Protein AF-A0A0N8Q4A1-F1 (afdb_monomer_lite)

pLDDT: mean 78.33, std 18.78, range [30.94, 97.25]

Structure (mmCIF, N/CA/C/O backbone):
data_AF-A0A0N8Q4A1-F1
#
_entry.id   AF-A0A0N8Q4A1-F1
#
loop_
_atom_site.group_PDB
_atom_site.id
_atom_site.type_symbol
_atom_site.label_atom_id
_atom_site.label_alt_id
_atom_site.label_comp_id
_atom_site.label_asym_id
_atom_site.label_entity_id
_atom_site.label_seq_id
_atom_site.pdbx_PDB_ins_code
_atom_site.Cartn_x
_atom_site.Cartn_y
_atom_site.Cartn_z
_atom_site.occupancy
_atom_site.B_iso_or_equiv
_atom_site.auth_seq_id
_atom_site.auth_comp_id
_atom_site.auth_asym_id
_atom_site.auth_atom_id
_atom_site.pdbx_PDB_model_num
ATOM 1 N N . MET A 1 1 ? -8.880 -10.801 13.178 1.00 79.38 1 MET A N 1
ATOM 2 C CA . MET A 1 1 ? -8.299 -9.441 13.149 1.00 79.38 1 MET A CA 1
ATOM 3 C C . MET A 1 1 ? -6.790 -9.403 13.365 1.00 79.38 1 MET A C 1
ATOM 5 O O . MET A 1 1 ? -6.169 -8.577 12.720 1.00 79.38 1 MET A O 1
ATOM 9 N N . LEU A 1 2 ? -6.177 -10.288 14.164 1.00 92.19 2 LEU A N 1
ATOM 10 C CA . LEU A 1 2 ? -4.717 -10.292 14.380 1.00 92.19 2 LEU A CA 1
ATOM 11 C C . LEU A 1 2 ? -3.879 -10.280 13.091 1.00 92.19 2 LEU A C 1
ATOM 13 O O . LEU A 1 2 ? -4.255 -10.894 12.085 1.00 92.19 2 LEU A O 1
ATOM 17 N N . GLY A 1 3 ? -2.722 -9.623 13.155 1.00 93.25 3 GLY A N 1
ATOM 18 C CA . GLY A 1 3 ? -1.730 -9.549 12.085 1.00 93.25 3 GLY A CA 1
ATOM 19 C C . GLY A 1 3 ? -1.799 -8.261 11.264 1.00 93.25 3 GLY A C 1
ATOM 20 O O . GLY A 1 3 ? -2.475 -7.304 11.631 1.00 93.25 3 GLY A O 1
ATOM 21 N N . LEU A 1 4 ? -1.098 -8.268 10.130 1.00 93.69 4 LEU A N 1
ATOM 22 C CA . LEU A 1 4 ? -0.953 -7.117 9.240 1.00 93.69 4 LEU A CA 1
ATOM 23 C C . LEU A 1 4 ? -2.227 -6.877 8.413 1.00 93.69 4 LEU A C 1
ATOM 25 O O . LEU A 1 4 ? -2.862 -7.845 7.971 1.00 93.69 4 LEU A O 1
ATOM 29 N N . TRP A 1 5 ? -2.572 -5.612 8.186 1.00 94.94 5 TRP A N 1
ATOM 30 C CA . TRP A 1 5 ? -3.637 -5.165 7.288 1.00 94.94 5 TRP A CA 1
ATOM 31 C C . TRP A 1 5 ? -3.246 -3.857 6.609 1.00 94.94 5 TRP A C 1
ATOM 33 O O . TRP A 1 5 ? -2.753 -2.953 7.274 1.00 94.94 5 TRP A O 1
ATOM 43 N N . GLY A 1 6 ? -3.484 -3.757 5.305 1.00 93.62 6 GLY A N 1
ATOM 44 C CA . GLY A 1 6 ? -3.544 -2.474 4.612 1.00 93.62 6 GLY A CA 1
ATOM 45 C C . GLY A 1 6 ? -4.992 -2.012 4.565 1.00 93.62 6 GLY A C 1
ATOM 46 O O . GLY A 1 6 ? -5.860 -2.794 4.189 1.00 93.62 6 GLY A O 1
ATOM 47 N N . GLY A 1 7 ? -5.278 -0.782 4.960 1.00 91.19 7 GLY A N 1
ATOM 48 C CA . GLY A 1 7 ? -6.653 -0.296 5.059 1.00 91.19 7 GLY A CA 1
ATOM 49 C C . GLY A 1 7 ? -6.702 1.202 5.277 1.00 91.19 7 GLY A C 1
ATOM 50 O O . GLY A 1 7 ? -5.661 1.830 5.457 1.00 91.19 7 GLY A O 1
ATOM 51 N N . GLN A 1 8 ? -7.905 1.769 5.267 1.00 88.50 8 GLN A N 1
ATOM 52 C CA . GLN A 1 8 ? -8.105 3.172 5.603 1.00 88.50 8 GLN A CA 1
ATOM 53 C C . GLN A 1 8 ? -8.303 3.359 7.115 1.00 88.50 8 GLN A C 1
ATOM 55 O O . GLN A 1 8 ? -9.122 2.687 7.745 1.00 88.50 8 GLN A O 1
ATOM 60 N N . TYR A 1 9 ? -7.559 4.300 7.690 1.00 88.81 9 TYR A N 1
ATOM 61 C CA . TYR A 1 9 ? -7.460 4.540 9.124 1.00 88.81 9 TYR A CA 1
ATOM 62 C C . TYR A 1 9 ? -7.532 6.029 9.465 1.00 88.81 9 TYR A C 1
ATOM 64 O O . TYR A 1 9 ? -7.193 6.890 8.648 1.00 88.81 9 TYR A O 1
ATOM 72 N N . ASN A 1 10 ? -7.956 6.342 10.691 1.00 80.06 10 ASN A N 1
ATOM 73 C CA . ASN A 1 10 ? -8.005 7.720 11.182 1.00 80.06 10 ASN A CA 1
ATOM 74 C C . ASN A 1 10 ? -6.665 8.137 11.780 1.00 80.06 10 ASN A C 1
ATOM 76 O O . ASN A 1 10 ? -6.420 8.008 12.977 1.00 80.06 10 ASN A O 1
ATOM 80 N N . TYR A 1 11 ? -5.779 8.632 10.935 1.00 76.69 11 TYR A N 1
ATOM 81 C CA . TYR A 1 11 ? -4.535 9.242 11.372 1.00 76.69 11 TYR A CA 1
ATOM 82 C C . TYR A 1 11 ? -4.221 10.438 10.483 1.00 76.69 11 TYR A C 1
ATOM 84 O O . TYR A 1 11 ? -4.813 10.593 9.426 1.00 76.69 11 TYR A O 1
ATOM 92 N N . SER A 1 12 ? -3.309 11.308 10.906 1.00 65.62 12 SER A N 1
ATOM 93 C CA . SER A 1 12 ? -2.868 12.435 10.086 1.00 65.62 12 SER A CA 1
ATOM 94 C C . SER A 1 12 ? -1.391 12.285 9.767 1.00 65.62 12 SER A C 1
ATOM 96 O O . SER A 1 12 ? -0.576 12.163 10.677 1.00 65.62 12 SER A O 1
ATOM 98 N N . GLU A 1 13 ? -1.040 12.339 8.484 1.00 57.91 13 GLU A N 1
ATOM 99 C CA . GLU A 1 13 ? 0.344 12.263 7.985 1.00 57.91 13 GLU A CA 1
ATOM 100 C C . GLU A 1 13 ? 1.162 13.543 8.237 1.00 57.91 13 GLU A C 1
ATOM 102 O O . GLU A 1 13 ? 2.168 13.787 7.579 1.00 57.91 13 GLU A O 1
ATOM 107 N N . GLY A 1 14 ? 0.740 14.383 9.187 1.00 55.44 14 GLY A N 1
ATOM 108 C CA . GLY A 1 14 ? 1.334 15.689 9.454 1.00 55.44 14 GLY A CA 1
ATOM 109 C C . GL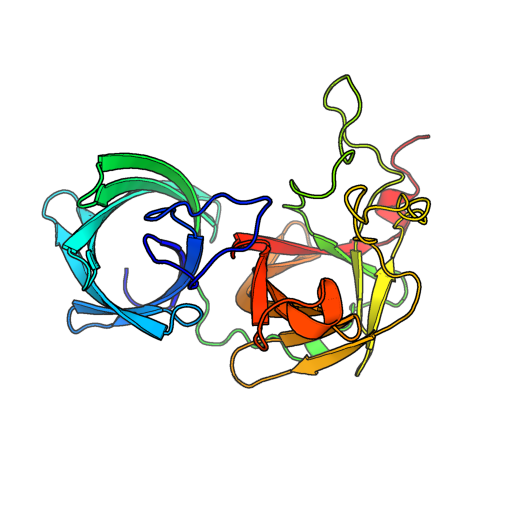Y A 1 14 ? 0.665 16.825 8.673 1.00 55.44 14 GLY A C 1
ATOM 110 O O . GLY A 1 14 ? -0.494 16.739 8.264 1.00 55.44 14 GLY A O 1
ATOM 111 N N . LYS A 1 15 ? 1.374 17.951 8.519 1.00 50.94 15 LYS A N 1
ATOM 112 C CA . LYS A 1 15 ? 0.845 19.140 7.829 1.00 50.94 15 LYS A CA 1
ATOM 113 C C . LYS A 1 15 ? 0.760 18.872 6.322 1.00 50.94 15 LYS A C 1
ATOM 115 O O . LYS A 1 15 ? 1.773 18.606 5.685 1.00 50.94 15 LYS A O 1
ATOM 120 N N . ARG A 1 16 ? -0.442 18.982 5.751 1.00 56.44 16 ARG A N 1
ATOM 121 C CA . ARG A 1 16 ? -0.667 18.905 4.300 1.00 56.44 16 ARG A CA 1
ATOM 122 C C . ARG A 1 16 ? -0.369 20.242 3.625 1.00 56.44 16 ARG A C 1
ATOM 124 O O . ARG A 1 16 ? -0.705 21.295 4.165 1.00 56.44 16 ARG A O 1
ATOM 131 N N . ALA A 1 17 ? 0.179 20.176 2.416 1.00 49.75 17 ALA A N 1
ATOM 132 C CA . ALA A 1 17 ? 0.232 21.296 1.485 1.00 49.75 17 ALA A CA 1
ATOM 133 C C . ALA A 1 17 ? -0.567 20.919 0.229 1.00 49.75 17 ALA A C 1
ATOM 135 O O . ALA A 1 17 ? -0.047 20.264 -0.671 1.00 49.75 17 ALA A O 1
ATOM 136 N N . TYR A 1 18 ? -1.843 21.302 0.200 1.00 43.97 18 TYR A N 1
ATOM 137 C CA . TYR A 1 18 ? -2.662 21.310 -1.011 1.00 43.97 18 TYR A CA 1
ATOM 138 C C . TYR A 1 18 ? -3.419 22.638 -1.030 1.00 43.97 18 TYR A C 1
ATOM 140 O O . TYR A 1 18 ? -4.348 22.810 -0.241 1.00 43.97 18 TYR A O 1
ATOM 148 N N . ASP A 1 19 ? -2.940 23.584 -1.841 1.00 40.41 19 ASP A N 1
ATOM 149 C CA . ASP A 1 19 ? -3.587 24.864 -2.169 1.00 40.41 19 ASP A CA 1
ATOM 150 C C . ASP A 1 19 ? -4.301 25.577 -0.995 1.00 40.41 19 ASP A C 1
ATOM 152 O O . ASP A 1 19 ? -5.401 26.091 -1.154 1.00 40.41 19 ASP A O 1
ATOM 156 N N . ASP A 1 20 ? -3.675 25.613 0.190 1.00 33.00 20 ASP A N 1
ATOM 157 C CA . ASP A 1 20 ? -4.137 26.298 1.417 1.00 33.00 20 ASP A CA 1
ATOM 158 C C . ASP A 1 20 ? -5.172 25.583 2.325 1.00 33.00 20 ASP A C 1
ATOM 160 O O . ASP A 1 20 ? -5.613 26.176 3.314 1.00 33.00 20 ASP A O 1
ATOM 164 N N . TYR A 1 21 ? -5.513 24.303 2.108 1.00 35.59 21 TYR A N 1
ATOM 165 C CA . TYR A 1 21 ? -6.470 23.578 2.974 1.00 35.59 21 TYR A CA 1
ATOM 166 C C . TYR A 1 21 ? -5.824 22.511 3.878 1.00 35.59 21 TYR A C 1
ATOM 168 O O . TYR A 1 21 ? -5.360 21.460 3.430 1.00 35.59 21 TYR A O 1
ATOM 176 N N . ILE A 1 22 ? -5.878 22.742 5.196 1.00 40.59 22 ILE A N 1
ATOM 177 C CA . ILE A 1 22 ? -5.652 21.712 6.220 1.00 40.59 22 ILE A CA 1
ATOM 178 C C . ILE A 1 22 ? -6.992 21.015 6.463 1.00 40.59 22 ILE A C 1
ATOM 180 O O . ILE A 1 22 ? -7.914 21.638 6.979 1.00 40.59 22 ILE A O 1
ATOM 184 N N . TYR A 1 23 ? -7.097 19.728 6.124 1.00 45.34 23 TYR A N 1
ATOM 185 C CA . TYR A 1 23 ? -8.177 18.869 6.618 1.00 45.34 23 TYR A CA 1
ATOM 186 C C . TYR A 1 23 ? -7.717 18.258 7.947 1.00 45.34 23 TYR A C 1
ATOM 188 O O . TYR A 1 23 ? -6.857 17.375 7.927 1.00 45.34 23 TYR A O 1
ATOM 196 N N . PRO A 1 24 ? -8.210 18.745 9.100 1.00 42.16 24 PRO A N 1
ATOM 197 C CA . PRO A 1 24 ? -7.639 18.398 10.399 1.00 42.16 24 PRO A CA 1
ATOM 198 C C . PRO A 1 24 ? -7.869 16.933 10.809 1.00 42.16 24 PRO A C 1
ATOM 200 O O . PRO A 1 24 ? -7.117 16.429 11.638 1.00 42.16 24 PRO A O 1
ATOM 203 N N . THR A 1 25 ? -8.822 16.225 10.194 1.00 53.09 25 THR A N 1
ATOM 204 C CA . THR A 1 25 ? -9.197 14.844 10.552 1.00 53.09 25 THR A CA 1
ATOM 205 C C . THR A 1 25 ? -9.738 14.056 9.359 1.00 53.09 25 THR A C 1
ATOM 207 O O . THR A 1 25 ? -10.914 13.730 9.254 1.00 53.09 25 THR A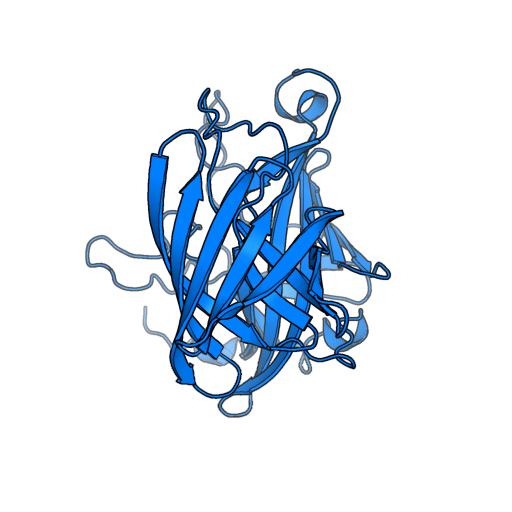 O 1
ATOM 210 N N . THR A 1 26 ? -8.862 13.759 8.410 1.00 59.72 26 THR A N 1
ATOM 211 C CA . THR A 1 26 ? -9.182 12.916 7.249 1.00 59.72 26 THR A CA 1
ATOM 212 C C . THR A 1 26 ? -8.620 11.517 7.449 1.00 59.72 26 THR A C 1
ATOM 214 O O . THR A 1 26 ? -7.604 11.341 8.112 1.00 59.72 26 THR A O 1
ATOM 217 N N . SER A 1 27 ? -9.279 10.525 6.867 1.00 70.62 27 SER A N 1
ATOM 218 C CA . SER A 1 27 ? -8.832 9.139 6.870 1.00 70.62 27 SER A CA 1
ATOM 219 C C . SER A 1 27 ? -7.842 8.884 5.724 1.00 70.62 27 SER A C 1
ATOM 221 O O . SER A 1 27 ? -8.001 9.412 4.620 1.00 70.62 27 SER A O 1
ATOM 223 N N . TYR A 1 28 ? -6.803 8.095 5.986 1.00 79.94 28 TYR A N 1
ATOM 224 C CA . TYR A 1 28 ? -5.711 7.786 5.052 1.00 79.94 28 TYR A CA 1
ATOM 225 C C . TYR A 1 28 ? -5.407 6.293 5.073 1.00 79.94 28 TYR A C 1
ATOM 227 O O . TYR A 1 28 ? -5.756 5.617 6.041 1.00 79.94 28 TYR A O 1
ATOM 235 N N . ALA A 1 29 ? -4.758 5.764 4.039 1.00 87.38 29 ALA A N 1
ATOM 236 C CA . ALA A 1 29 ? -4.373 4.362 4.066 1.00 87.38 29 ALA A CA 1
ATOM 237 C C . ALA A 1 29 ? -3.093 4.135 4.876 1.00 87.38 29 ALA A C 1
ATOM 239 O O . ALA A 1 29 ? -2.074 4.734 4.584 1.00 87.38 29 ALA A O 1
ATOM 240 N N . ASP A 1 30 ? -3.097 3.199 5.818 1.00 91.19 30 ASP A N 1
ATOM 241 C CA . ASP A 1 30 ? -1.878 2.731 6.496 1.00 91.19 30 ASP A CA 1
ATOM 242 C C . ASP A 1 30 ? -1.738 1.219 6.315 1.00 91.19 30 ASP A C 1
ATOM 244 O O . ASP A 1 30 ? -2.674 0.520 5.912 1.00 91.19 30 ASP A O 1
ATOM 248 N N . VAL A 1 31 ? -0.565 0.704 6.661 1.00 92.44 31 VAL A N 1
ATOM 249 C CA . VAL A 1 31 ? -0.368 -0.700 6.982 1.00 92.44 31 VAL A CA 1
ATOM 250 C C . VAL A 1 31 ? -0.298 -0.834 8.503 1.00 92.44 31 VAL A C 1
ATOM 252 O O . VAL A 1 31 ? 0.695 -0.453 9.118 1.00 92.44 31 VAL A O 1
ATOM 255 N N . ILE A 1 32 ? -1.337 -1.400 9.116 1.00 93.25 32 ILE A N 1
ATOM 256 C CA . ILE A 1 32 ? -1.426 -1.587 10.567 1.00 93.25 32 ILE A CA 1
ATOM 257 C C . ILE A 1 32 ? -1.132 -3.036 10.953 1.00 93.25 32 ILE A C 1
ATOM 259 O O . ILE A 1 32 ? -1.666 -3.986 10.375 1.00 93.25 32 ILE A O 1
ATOM 263 N N . MET A 1 33 ? -0.305 -3.205 11.983 1.00 94.12 33 MET A N 1
ATOM 264 C CA . MET A 1 33 ? -0.142 -4.467 12.698 1.00 94.12 33 MET A CA 1
ATOM 265 C C . MET A 1 33 ? -1.058 -4.493 13.922 1.00 94.12 33 MET A C 1
ATOM 267 O O . MET A 1 33 ? -0.882 -3.679 14.822 1.00 94.12 33 MET A O 1
ATOM 271 N N . PHE A 1 34 ? -1.987 -5.449 13.980 1.00 95.12 34 PHE A N 1
ATOM 272 C CA . PHE A 1 34 ? -2.833 -5.697 15.153 1.00 95.12 34 PHE A CA 1
ATOM 273 C C . PHE A 1 34 ? -2.247 -6.828 16.005 1.00 95.12 34 PHE A C 1
ATOM 275 O O . PHE A 1 34 ? -2.157 -7.972 15.539 1.00 95.12 34 PHE A O 1
ATOM 282 N N . ASP A 1 35 ? -1.872 -6.523 17.247 1.00 94.31 35 ASP A N 1
ATOM 283 C CA . ASP A 1 35 ? -1.254 -7.469 18.180 1.00 94.31 35 ASP A CA 1
ATOM 284 C C . ASP A 1 35 ? -2.259 -8.147 19.125 1.00 94.31 35 ASP A C 1
ATOM 286 O O . ASP A 1 35 ? -3.385 -7.696 19.306 1.00 94.31 35 ASP A O 1
ATOM 290 N N . SER A 1 36 ? -1.862 -9.246 19.768 1.00 94.69 36 SER A N 1
ATOM 291 C CA . SER A 1 36 ? -2.741 -9.987 20.686 1.00 94.69 36 SER A CA 1
ATOM 292 C C . SER A 1 36 ? -3.073 -9.259 21.990 1.00 94.69 36 SER A C 1
ATOM 294 O O . SER A 1 36 ? -3.928 -9.733 22.733 1.00 94.69 36 SER A O 1
ATOM 296 N N . ASN A 1 37 ? -2.400 -8.149 22.287 1.00 94.00 37 ASN A N 1
ATOM 297 C CA . ASN A 1 37 ? -2.533 -7.409 23.539 1.00 94.00 37 ASN A CA 1
ATOM 298 C C . ASN A 1 37 ? -3.523 -6.240 23.422 1.00 94.00 37 ASN A C 1
ATOM 300 O O . ASN A 1 37 ? -3.681 -5.483 24.378 1.00 94.00 37 ASN A O 1
ATOM 304 N N . GLY A 1 38 ? -4.192 -6.096 22.275 1.00 94.81 38 GLY A N 1
ATOM 305 C CA . GLY A 1 38 ? -5.125 -4.999 22.025 1.00 94.81 38 GLY A CA 1
ATOM 306 C C . GLY A 1 38 ? -4.431 -3.702 21.610 1.00 94.81 38 GLY A C 1
ATOM 307 O O . GLY A 1 38 ? -5.045 -2.640 21.689 1.00 94.81 38 GLY A O 1
ATOM 308 N N . LEU A 1 39 ? -3.175 -3.765 21.154 1.00 96.25 39 LEU A N 1
ATOM 309 C CA . LEU A 1 39 ? -2.465 -2.641 20.552 1.00 96.25 39 LEU A CA 1
ATOM 310 C C . LEU A 1 39 ? -2.322 -2.830 19.042 1.00 96.25 39 LEU A C 1
ATOM 312 O O . LEU A 1 39 ? -2.161 -3.935 18.516 1.00 96.25 39 LEU A O 1
ATOM 316 N N . ALA A 1 40 ? -2.436 -1.716 18.337 1.00 94.44 40 ALA A N 1
ATOM 317 C CA . ALA A 1 40 ? -2.253 -1.621 16.905 1.00 94.44 40 ALA A CA 1
ATOM 318 C C . ALA A 1 40 ? -1.178 -0.575 16.616 1.00 94.44 40 ALA A C 1
ATOM 320 O O . ALA A 1 40 ? -1.167 0.485 17.244 1.00 94.44 40 ALA A O 1
ATOM 321 N N . ASN A 1 41 ? -0.278 -0.868 15.681 1.00 93.00 41 ASN A N 1
ATOM 322 C CA . ASN A 1 41 ? 0.803 0.034 15.294 1.00 93.00 41 ASN A CA 1
ATOM 323 C C . ASN A 1 41 ? 0.794 0.247 13.776 1.00 93.00 41 ASN A C 1
ATOM 325 O O . ASN A 1 41 ? 0.824 -0.728 13.018 1.00 93.00 41 ASN A O 1
ATOM 329 N N . GLY A 1 42 ? 0.701 1.509 13.356 1.00 90.44 42 GLY A N 1
ATOM 330 C CA . GLY A 1 42 ? 0.761 1.909 11.952 1.00 90.44 42 GLY A CA 1
ATOM 331 C C . GLY A 1 42 ? 2.197 2.040 11.460 1.00 90.44 42 GLY A C 1
ATOM 332 O O . GLY A 1 42 ? 3.026 2.665 12.114 1.00 90.44 42 GLY A O 1
ATOM 333 N N . LYS A 1 43 ? 2.486 1.451 10.300 1.00 88.00 43 LYS A N 1
ATOM 334 C CA . LYS A 1 43 ? 3.822 1.414 9.685 1.00 88.00 43 LYS A CA 1
ATOM 335 C C . LYS A 1 43 ? 4.201 2.730 9.001 1.00 88.00 43 LYS A C 1
ATOM 337 O O . LYS A 1 43 ? 5.380 3.001 8.805 1.00 88.00 43 LYS A O 1
ATOM 342 N N . ILE A 1 44 ? 3.209 3.500 8.563 1.00 86.00 44 ILE A N 1
ATOM 343 C CA . ILE A 1 44 ? 3.389 4.764 7.838 1.00 86.00 44 ILE A CA 1
ATOM 344 C C . ILE A 1 44 ? 3.231 5.944 8.789 1.00 86.00 44 ILE A C 1
ATOM 346 O O . ILE A 1 44 ? 3.984 6.915 8.697 1.00 86.00 44 ILE A O 1
ATOM 350 N N . SER A 1 45 ? 2.236 5.856 9.673 1.00 82.12 45 SER A N 1
ATOM 351 C CA . SER A 1 45 ? 1.923 6.883 10.662 1.00 82.12 45 SER A CA 1
ATOM 352 C C . SER A 1 45 ? 2.831 6.865 11.888 1.00 82.12 45 SER A C 1
ATOM 354 O O . SER A 1 45 ? 2.883 7.864 12.602 1.00 82.12 45 SER A O 1
ATOM 356 N N . ASP A 1 46 ? 3.473 5.726 12.176 1.00 84.88 46 ASP A N 1
ATOM 357 C CA . ASP A 1 46 ? 4.121 5.415 13.457 1.00 84.88 46 ASP A CA 1
ATOM 358 C C . ASP A 1 46 ? 3.189 5.605 14.679 1.00 84.88 46 ASP A C 1
ATOM 360 O O . ASP A 1 46 ? 3.631 5.626 15.834 1.00 84.88 46 ASP A O 1
ATOM 364 N N . ILE A 1 47 ? 1.872 5.722 14.456 1.00 86.44 47 ILE A N 1
ATOM 365 C CA . ILE A 1 47 ? 0.884 5.910 15.517 1.00 86.44 47 ILE A CA 1
ATOM 366 C C . ILE A 1 47 ? 0.553 4.556 16.135 1.00 86.44 47 ILE A C 1
ATOM 368 O O . ILE A 1 47 ? 0.260 3.572 15.453 1.00 86.44 47 ILE A O 1
ATOM 372 N N . THR A 1 48 ? 0.558 4.529 17.467 1.00 92.69 48 THR A N 1
ATOM 373 C CA . THR A 1 48 ? 0.046 3.405 18.251 1.00 92.69 48 THR A CA 1
ATOM 374 C C . THR A 1 48 ? -1.346 3.738 18.773 1.00 92.69 48 THR A C 1
ATOM 376 O O . THR A 1 48 ? -1.575 4.833 19.289 1.00 92.69 48 THR A O 1
ATOM 379 N N . ALA A 1 49 ? -2.267 2.790 18.647 1.00 94.12 49 ALA A N 1
ATOM 380 C CA . ALA A 1 49 ? -3.653 2.913 19.077 1.00 94.12 49 ALA A CA 1
ATOM 381 C C . ALA A 1 49 ? -4.096 1.655 19.833 1.00 94.12 49 ALA A C 1
ATOM 383 O O . ALA A 1 49 ? -3.538 0.572 19.642 1.00 94.12 49 ALA A O 1
ATOM 384 N N . ASN A 1 50 ? -5.123 1.792 20.671 1.00 96.62 50 ASN A N 1
ATOM 385 C CA . ASN A 1 50 ? -5.782 0.635 21.271 1.00 96.62 50 ASN A CA 1
ATOM 386 C C . ASN A 1 50 ? -6.831 0.100 20.299 1.00 96.62 50 ASN A C 1
ATOM 388 O O . ASN A 1 50 ? -7.506 0.881 19.624 1.00 96.62 50 ASN A O 1
ATOM 392 N N . TRP A 1 51 ? -7.021 -1.214 20.261 1.00 96.81 51 TRP A N 1
ATOM 393 C CA . TRP A 1 51 ? -8.070 -1.829 19.462 1.00 96.81 51 TRP A CA 1
ATOM 394 C C . TRP A 1 51 ? -8.758 -2.978 20.192 1.00 96.81 51 TRP A C 1
ATOM 396 O O . TRP A 1 51 ? -8.196 -3.632 21.068 1.00 96.81 51 TRP A O 1
ATOM 406 N N . GLN A 1 52 ? -9.995 -3.238 19.790 1.00 96.81 52 GLN A N 1
ATOM 407 C CA . GLN A 1 52 ? -10.781 -4.379 20.242 1.00 96.81 52 GLN A CA 1
ATOM 408 C C . GLN A 1 52 ? -11.807 -4.771 19.180 1.00 96.81 52 GLN A C 1
ATOM 410 O O . GLN A 1 52 ? -12.056 -4.023 18.236 1.00 96.81 52 GLN A O 1
ATOM 415 N N . VAL A 1 53 ? -12.428 -5.936 19.349 1.00 96.00 53 VAL A N 1
ATOM 416 C CA . VAL A 1 53 ? -13.645 -6.304 18.618 1.00 96.00 53 VAL A CA 1
ATOM 417 C C . VAL A 1 53 ? -14.803 -6.244 19.601 1.00 96.00 53 VAL A C 1
ATOM 419 O O . VAL A 1 53 ? -14.743 -6.870 20.658 1.00 96.00 53 VAL A O 1
ATOM 422 N N . ASN A 1 54 ? -15.827 -5.456 19.285 1.00 95.69 54 ASN A N 1
ATOM 423 C CA . ASN A 1 54 ? -16.996 -5.315 20.147 1.00 95.69 54 ASN A CA 1
ATOM 424 C C . ASN A 1 54 ? -17.917 -6.553 20.054 1.00 95.69 54 ASN A C 1
ATOM 426 O O . ASN A 1 54 ? -17.717 -7.450 19.235 1.00 95.69 54 ASN A O 1
ATOM 430 N N . ASN A 1 55 ? -18.969 -6.595 20.875 1.00 94.62 55 ASN A N 1
ATOM 431 C CA . ASN A 1 55 ? -19.917 -7.720 20.894 1.00 94.62 55 ASN A CA 1
ATOM 432 C C . ASN A 1 55 ? -20.706 -7.898 19.584 1.00 94.62 55 ASN A C 1
ATOM 434 O O . ASN A 1 55 ? -21.291 -8.957 19.375 1.00 94.62 55 ASN A O 1
ATOM 438 N N . ALA A 1 56 ? -20.734 -6.879 18.721 1.00 94.12 56 ALA A N 1
ATOM 439 C CA . ALA A 1 56 ? -21.341 -6.938 17.394 1.00 94.12 56 ALA A CA 1
ATOM 440 C C . ALA A 1 56 ? -20.367 -7.458 16.318 1.00 94.12 56 ALA A C 1
ATOM 442 O O . ALA A 1 56 ? -20.742 -7.553 15.156 1.00 94.12 56 ALA A O 1
ATOM 443 N N . GLY A 1 57 ? -19.127 -7.806 16.681 1.00 93.88 57 GLY A N 1
ATOM 444 C CA . GLY A 1 57 ? -18.116 -8.282 15.736 1.00 93.88 57 GLY A CA 1
ATOM 445 C C . GLY A 1 57 ? -17.384 -7.168 14.985 1.00 93.88 57 GLY A C 1
ATOM 446 O O . GLY A 1 57 ? -16.585 -7.464 14.098 1.00 93.88 57 GLY A O 1
ATOM 447 N N . GLN A 1 58 ? -17.603 -5.904 15.350 1.00 96.44 58 GLN A N 1
ATOM 448 C CA . GLN A 1 58 ? -16.978 -4.759 14.693 1.00 96.44 58 GLN A CA 1
ATOM 449 C C . GLN A 1 58 ? -15.628 -4.446 15.331 1.00 96.44 58 GLN A C 1
ATOM 451 O O . GLN A 1 58 ? -15.471 -4.498 16.556 1.00 96.44 58 GLN A O 1
ATOM 456 N N . LEU A 1 59 ? -14.658 -4.081 14.498 1.00 96.62 59 LEU A N 1
ATOM 457 C CA . LEU A 1 59 ? -13.396 -3.520 14.956 1.00 96.62 59 LEU A CA 1
ATOM 458 C C . LEU A 1 59 ? -13.651 -2.149 15.564 1.00 96.62 59 LEU A C 1
ATOM 460 O O . LEU A 1 59 ? -14.303 -1.328 14.936 1.00 96.62 59 LEU A O 1
ATOM 464 N N . VAL A 1 60 ? -13.073 -1.874 16.725 1.00 97.25 60 VAL A N 1
ATOM 465 C CA . VAL A 1 60 ? -13.046 -0.537 17.315 1.00 97.25 60 VAL A CA 1
ATOM 466 C C . VAL A 1 60 ? -11.594 -0.161 17.567 1.00 97.25 60 VAL A C 1
ATOM 468 O O . VAL A 1 60 ? -10.906 -0.872 18.299 1.00 97.25 60 VAL A O 1
ATOM 471 N N . ILE A 1 61 ? -11.137 0.945 16.981 1.00 95.94 61 ILE A N 1
ATOM 472 C CA . ILE A 1 61 ? -9.803 1.523 17.183 1.00 95.94 61 ILE A CA 1
ATOM 473 C C . ILE A 1 61 ? -9.962 2.865 17.896 1.00 95.94 61 ILE A C 1
ATOM 475 O O . ILE A 1 61 ? -10.737 3.717 17.462 1.00 95.94 61 ILE A O 1
ATOM 479 N N . GLN A 1 62 ? -9.229 3.050 18.989 1.00 95.00 62 GLN A N 1
ATOM 480 C CA . GLN A 1 62 ? -9.196 4.284 19.770 1.00 95.00 62 GLN A CA 1
ATOM 481 C C . GLN A 1 62 ? -7.825 4.940 19.624 1.00 95.00 62 GLN A C 1
ATOM 483 O O . GLN A 1 62 ? -6.810 4.394 20.072 1.00 95.00 62 GLN A O 1
ATOM 488 N N . TYR A 1 63 ? -7.807 6.114 19.000 1.00 91.25 63 TYR A N 1
ATOM 489 C CA . TYR A 1 63 ? -6.590 6.858 18.708 1.00 91.25 63 TYR A CA 1
ATOM 490 C C . TYR A 1 63 ? -6.213 7.805 19.858 1.00 91.25 63 TYR A C 1
ATOM 492 O O . TYR A 1 63 ? -7.093 8.309 20.561 1.00 91.25 63 TYR A O 1
ATOM 500 N N . PRO A 1 64 ? -4.914 8.117 20.043 1.00 87.62 64 PRO A N 1
ATOM 501 C CA . PRO A 1 64 ? -4.457 8.996 21.126 1.00 87.62 64 PRO A CA 1
ATOM 502 C C . PRO A 1 64 ? -5.048 10.414 21.104 1.00 87.62 64 PRO A C 1
ATOM 504 O O . PRO A 1 64 ? -5.117 11.065 22.143 1.00 87.62 64 PRO A O 1
ATOM 507 N N . ASN A 1 65 ? -5.478 10.897 19.935 1.00 84.81 65 ASN A N 1
ATOM 508 C CA . ASN A 1 65 ? -6.121 12.204 19.765 1.00 84.81 65 ASN A CA 1
ATOM 509 C C . ASN A 1 65 ? -7.616 12.211 20.150 1.00 84.81 65 ASN A C 1
ATOM 511 O O . ASN A 1 65 ? -8.282 13.227 19.968 1.00 84.81 65 ASN A O 1
ATOM 515 N N . GLY A 1 66 ? -8.151 11.095 20.656 1.00 88.25 66 GLY A N 1
ATOM 516 C CA . GLY A 1 66 ? -9.559 10.950 21.024 1.00 88.25 66 GLY A CA 1
ATOM 517 C C . GLY A 1 66 ? -10.477 10.541 19.870 1.00 88.25 66 GLY A C 1
ATOM 518 O O . GLY A 1 66 ? -11.668 10.351 20.106 1.00 88.25 66 GLY A O 1
ATOM 519 N N . ALA A 1 67 ? -9.956 10.373 18.649 1.00 88.50 67 ALA A N 1
ATOM 520 C CA . ALA A 1 67 ? -10.738 9.824 17.551 1.00 88.50 67 ALA A CA 1
ATOM 521 C C . ALA A 1 67 ? -11.033 8.333 17.775 1.00 88.50 67 ALA A C 1
ATOM 523 O O . ALA A 1 67 ? -10.209 7.581 18.308 1.00 88.50 67 ALA A O 1
ATOM 524 N N . VAL A 1 68 ? -12.205 7.896 17.326 1.00 93.38 68 VAL A N 1
ATOM 525 C CA . VAL A 1 68 ? -12.632 6.496 17.358 1.00 93.38 68 VAL A CA 1
ATOM 526 C C . VAL A 1 68 ? -13.040 6.074 15.956 1.00 93.38 68 VAL A C 1
ATOM 528 O O . VAL A 1 68 ? -13.836 6.747 15.304 1.00 93.38 68 VAL A O 1
ATOM 531 N N . GLN A 1 69 ? -12.508 4.945 15.506 1.00 94.25 69 GLN A N 1
ATOM 532 C CA . GLN A 1 69 ? -12.918 4.280 14.277 1.00 94.25 69 GLN A CA 1
ATOM 533 C C . GLN A 1 69 ? -13.642 2.987 14.633 1.00 94.25 69 GLN A C 1
ATOM 535 O O . GLN A 1 69 ? -13.099 2.165 15.369 1.00 94.25 69 GLN A O 1
ATOM 540 N N . THR A 1 70 ? -14.840 2.795 14.090 1.00 96.50 70 THR A N 1
ATOM 541 C CA . THR A 1 70 ? -15.556 1.518 14.143 1.00 96.50 70 THR A CA 1
ATOM 542 C C . THR A 1 70 ? -15.684 0.970 12.731 1.00 96.50 70 THR A C 1
ATOM 544 O O . THR A 1 70 ? -16.193 1.669 11.861 1.00 96.50 70 THR A O 1
ATOM 547 N N . SER A 1 71 ? -15.219 -0.253 12.489 1.00 96.06 71 SER A N 1
ATOM 548 C CA . SER A 1 71 ? -15.164 -0.843 11.150 1.00 96.06 71 SER A CA 1
ATOM 549 C C . SER A 1 71 ? -15.800 -2.226 11.106 1.00 96.06 71 SER A C 1
ATOM 551 O O . SER A 1 71 ? -15.615 -3.047 12.008 1.00 96.06 71 SER A O 1
ATOM 553 N N . GLU A 1 72 ? -16.500 -2.496 10.012 1.00 96.00 72 GLU A N 1
ATOM 554 C CA . GLU A 1 72 ? -17.172 -3.760 9.734 1.00 96.00 72 GLU A CA 1
ATOM 555 C C . GLU A 1 72 ? -16.832 -4.230 8.320 1.00 96.00 72 GLU A C 1
ATOM 557 O O . GLU A 1 72 ? -16.888 -3.457 7.363 1.00 96.00 72 GLU A O 1
ATOM 562 N N . ILE A 1 73 ? -16.465 -5.505 8.193 1.00 95.19 73 ILE A N 1
ATOM 563 C CA . ILE A 1 73 ? -16.291 -6.148 6.891 1.00 95.19 73 ILE A CA 1
ATOM 564 C C . ILE A 1 73 ? -17.682 -6.488 6.371 1.00 95.19 73 ILE A C 1
ATOM 566 O O . ILE A 1 73 ? -18.382 -7.286 6.993 1.00 95.19 73 ILE A O 1
ATOM 570 N N . ILE A 1 74 ? -18.052 -5.914 5.232 1.00 95.31 74 ILE A N 1
ATOM 571 C CA . ILE A 1 74 ? -19.351 -6.157 4.600 1.00 95.31 74 ILE A CA 1
ATOM 572 C C . ILE A 1 74 ? -19.239 -7.039 3.352 1.00 95.31 74 ILE A C 1
ATOM 574 O O . ILE A 1 74 ? -20.165 -7.792 3.073 1.00 95.31 74 ILE A O 1
ATOM 578 N N . ASP A 1 75 ? -18.087 -7.025 2.670 1.00 91.38 75 ASP A N 1
ATOM 579 C CA . ASP A 1 75 ? -17.822 -7.841 1.480 1.00 91.38 75 ASP A CA 1
ATOM 580 C C . ASP A 1 75 ? -16.441 -8.504 1.546 1.00 91.38 75 ASP A C 1
ATOM 582 O O . ASP A 1 75 ? -15.516 -7.996 2.185 1.00 91.38 75 ASP A O 1
ATOM 586 N N . GLN A 1 76 ? -16.270 -9.623 0.837 1.00 91.75 76 GLN A N 1
ATOM 587 C CA . GLN A 1 76 ? -14.974 -10.284 0.682 1.00 91.75 76 GLN A CA 1
ATOM 588 C C . GLN A 1 76 ? -14.801 -10.856 -0.730 1.00 91.75 76 GLN A C 1
ATOM 590 O O . GLN A 1 76 ? -15.648 -11.610 -1.213 1.00 91.75 76 GLN A O 1
ATOM 595 N N . LEU A 1 77 ? -13.641 -10.588 -1.334 1.00 85.31 77 LEU A N 1
ATOM 596 C CA . LEU A 1 77 ? -13.170 -11.222 -2.561 1.00 85.31 77 LEU A CA 1
ATOM 597 C C . LEU A 1 77 ? -11.709 -11.659 -2.393 1.00 85.31 77 LEU A C 1
ATOM 599 O O . LEU A 1 77 ? -10.769 -10.877 -2.504 1.00 85.31 77 LEU A O 1
ATOM 603 N N . GLY A 1 78 ? -11.501 -12.944 -2.100 1.00 85.94 78 GLY A N 1
ATOM 604 C CA . GLY A 1 78 ? -10.160 -13.462 -1.826 1.00 85.94 78 GLY A CA 1
ATOM 605 C C . GLY A 1 78 ? -9.534 -12.787 -0.600 1.00 85.94 78 GLY A C 1
ATOM 606 O O . GLY A 1 78 ? -9.977 -13.030 0.525 1.00 85.94 78 GLY A O 1
ATOM 607 N N . LEU A 1 79 ? -8.493 -11.981 -0.834 1.00 88.69 79 LEU A N 1
ATOM 608 C CA . LEU A 1 79 ? -7.737 -11.234 0.185 1.00 88.69 79 LEU A CA 1
ATOM 609 C C . LEU A 1 79 ? -8.153 -9.757 0.311 1.00 88.69 79 LEU A C 1
ATOM 611 O O . LEU A 1 79 ? -7.625 -9.048 1.173 1.00 88.69 79 LEU A O 1
ATOM 615 N N . GLU A 1 80 ? -9.076 -9.318 -0.543 1.00 90.62 80 GLU A N 1
ATOM 616 C CA . GLU A 1 80 ? -9.691 -7.994 -0.537 1.00 90.62 80 GLU A CA 1
ATOM 617 C C . GLU A 1 80 ? -10.991 -8.046 0.268 1.00 90.62 80 GLU A C 1
ATOM 619 O O . GLU A 1 80 ? -11.798 -8.971 0.131 1.00 90.62 80 GLU A O 1
ATOM 624 N N . TYR A 1 81 ? -11.191 -7.046 1.116 1.00 92.50 81 TYR A N 1
ATOM 625 C CA . TYR A 1 81 ? -12.331 -6.937 2.013 1.00 92.50 81 TYR A CA 1
ATOM 626 C C . TYR A 1 81 ? -12.973 -5.569 1.823 1.00 92.50 81 TYR A C 1
ATOM 628 O O . TYR A 1 81 ? -12.306 -4.555 2.004 1.00 92.50 81 TYR A O 1
ATOM 636 N N . GLY A 1 82 ? -14.257 -5.529 1.480 1.00 91.94 82 GLY A N 1
ATOM 637 C CA . GLY A 1 82 ? -15.033 -4.292 1.513 1.00 91.94 82 GLY A CA 1
ATOM 638 C C . GLY A 1 82 ? -15.349 -3.953 2.962 1.00 91.94 82 GLY A C 1
ATOM 639 O O . GLY A 1 82 ? -16.014 -4.735 3.646 1.00 91.94 82 GLY A O 1
ATOM 640 N N . VAL A 1 83 ? -14.849 -2.820 3.447 1.00 93.50 83 VAL A N 1
ATOM 641 C CA . VAL A 1 83 ? -14.970 -2.411 4.848 1.00 93.50 83 VAL A CA 1
ATOM 642 C C . VAL A 1 83 ? -15.715 -1.095 4.934 1.00 93.50 83 VAL A C 1
ATOM 644 O O . VAL A 1 83 ? -15.262 -0.078 4.414 1.00 93.50 83 VAL A O 1
ATOM 647 N N . PHE A 1 84 ? -16.837 -1.108 5.646 1.00 93.44 84 PHE A N 1
ATOM 648 C CA . PHE A 1 84 ? -17.520 0.110 6.050 1.00 93.44 84 PHE A CA 1
ATOM 649 C C . PHE A 1 84 ? -16.926 0.601 7.369 1.00 93.44 84 PHE A C 1
ATOM 651 O O . PHE A 1 84 ? -16.864 -0.151 8.344 1.00 93.44 84 PHE A O 1
ATOM 658 N N . SER A 1 85 ? -16.474 1.852 7.400 1.00 92.19 85 SER A N 1
ATOM 659 C CA . SER A 1 85 ? -15.873 2.468 8.583 1.00 92.19 85 SER A CA 1
ATOM 660 C C . SER A 1 85 ? -16.624 3.727 8.977 1.00 92.19 85 SER A C 1
ATOM 662 O O . SER A 1 85 ? -16.901 4.581 8.142 1.00 92.19 85 SER A O 1
ATOM 664 N N . GLN A 1 86 ? -16.919 3.859 10.263 1.00 92.75 86 GLN A N 1
ATOM 665 C CA . GLN A 1 86 ? -17.429 5.076 10.881 1.00 92.75 86 GLN A CA 1
ATOM 666 C C . GLN A 1 86 ? -16.331 5.701 11.727 1.00 92.75 86 GLN A C 1
ATOM 668 O O . GLN A 1 86 ? -15.656 5.018 12.500 1.00 92.75 86 GLN A O 1
ATOM 673 N N . PHE A 1 87 ? -16.183 7.009 11.601 1.00 88.81 87 PHE A N 1
ATOM 674 C CA . PHE A 1 87 ? -15.174 7.797 12.276 1.00 88.81 87 PHE A CA 1
ATOM 675 C C . PHE A 1 87 ? -15.858 8.858 13.123 1.00 88.81 87 PHE A C 1
ATOM 677 O O . PHE A 1 87 ? -16.606 9.678 12.600 1.00 88.81 87 PHE A O 1
ATOM 684 N N . SER A 1 88 ? -15.567 8.850 14.419 1.00 90.50 88 SER A N 1
ATOM 685 C CA . SER A 1 88 ? -15.957 9.894 15.362 1.00 90.50 88 SER A CA 1
ATOM 686 C C . SER A 1 88 ? -14.707 10.645 15.785 1.00 90.50 88 SER A C 1
ATOM 688 O O . SER A 1 88 ? -13.807 10.057 16.387 1.00 90.50 88 SER A O 1
ATOM 690 N N . THR A 1 89 ? -14.638 11.938 15.489 1.00 84.19 89 THR A N 1
ATOM 691 C CA . THR A 1 89 ? -13.526 12.816 15.874 1.00 84.19 89 THR A CA 1
ATOM 692 C C . THR A 1 89 ? -14.043 13.987 16.709 1.00 84.19 89 THR A C 1
ATOM 694 O O . THR A 1 89 ? -15.249 14.245 16.726 1.00 84.19 89 THR A O 1
ATOM 697 N N . PRO A 1 90 ? -13.167 14.717 17.422 1.00 81.75 90 PRO A N 1
ATOM 698 C CA . PRO A 1 90 ? -13.574 15.919 18.154 1.00 81.75 90 PRO A CA 1
ATOM 699 C C . PRO A 1 90 ? -14.261 16.989 17.282 1.00 81.75 90 PRO A C 1
ATOM 701 O O . PRO A 1 90 ? -15.033 17.799 17.789 1.00 81.75 90 PRO A O 1
ATOM 704 N N . GLU A 1 91 ? -13.979 16.998 15.980 1.00 77.81 91 GLU A N 1
ATOM 705 C CA . GLU A 1 91 ? -14.473 17.959 14.992 1.00 77.81 91 GLU A CA 1
ATOM 706 C C . GLU A 1 91 ? -15.750 17.495 14.274 1.00 77.81 91 GLU A C 1
ATOM 708 O O . GLU A 1 91 ? -16.410 18.315 13.633 1.00 77.81 91 GLU A O 1
ATOM 713 N N . GLY A 1 92 ? -16.112 16.212 14.368 1.00 81.38 92 GLY A N 1
ATOM 714 C CA . GLY A 1 92 ? -17.324 15.675 13.754 1.00 81.38 92 GLY A CA 1
ATOM 715 C C . GLY A 1 92 ? -17.270 14.180 13.456 1.00 81.38 92 GLY A C 1
ATOM 716 O O . GLY A 1 92 ? -16.324 13.477 13.807 1.00 81.38 92 GLY A O 1
ATOM 717 N N . GLU A 1 93 ? -18.311 13.697 12.783 1.00 86.06 93 GLU A N 1
ATOM 718 C CA . GLU A 1 93 ? -18.451 12.297 12.386 1.00 86.06 93 GLU A CA 1
ATOM 719 C C . GLU A 1 93 ? -18.523 12.165 10.863 1.00 86.06 93 GLU A C 1
ATOM 721 O O . GLU A 1 93 ? -19.124 12.997 10.180 1.00 86.06 93 GLU A O 1
ATOM 726 N N . PHE A 1 94 ? -17.935 11.099 10.327 1.00 83.38 94 PHE A N 1
ATOM 727 C CA . PHE A 1 94 ? -18.058 10.726 8.918 1.00 83.38 94 PHE A CA 1
ATOM 728 C C . PHE A 1 94 ? -17.949 9.209 8.746 1.00 83.38 94 PHE A C 1
ATOM 730 O O . PHE A 1 94 ? -17.579 8.489 9.673 1.00 83.38 94 PHE A O 1
ATOM 737 N N . ALA A 1 95 ? -18.281 8.707 7.558 1.00 85.69 95 ALA A N 1
ATOM 738 C CA . ALA A 1 95 ? -18.164 7.292 7.237 1.00 85.69 95 ALA A CA 1
ATOM 739 C C . ALA A 1 95 ? -17.574 7.083 5.843 1.00 85.69 95 ALA A C 1
ATOM 741 O O . ALA A 1 95 ? -17.727 7.936 4.966 1.00 85.69 95 ALA A O 1
ATOM 742 N N . THR A 1 96 ? -16.920 5.944 5.647 1.00 83.44 96 THR A N 1
ATOM 743 C CA . THR A 1 96 ? -16.299 5.549 4.383 1.00 83.44 96 THR A CA 1
ATOM 744 C C . THR A 1 96 ? -16.587 4.083 4.071 1.00 83.44 96 THR A C 1
ATOM 746 O O . THR A 1 96 ? -16.948 3.296 4.952 1.00 83.44 96 THR A O 1
ATOM 749 N N . TYR A 1 97 ? -16.459 3.727 2.795 1.00 84.56 97 TYR A N 1
ATOM 750 C CA . TYR A 1 97 ? -16.426 2.347 2.333 1.00 84.56 97 TYR A CA 1
ATOM 751 C C . TYR A 1 97 ? -15.177 2.178 1.479 1.00 84.56 97 TYR A C 1
ATOM 753 O O . TYR A 1 97 ? -15.044 2.842 0.450 1.00 84.56 97 TYR A O 1
ATOM 761 N N . ASP A 1 98 ? -14.283 1.294 1.909 1.00 84.44 98 ASP A N 1
ATOM 762 C CA . ASP A 1 98 ? -12.967 1.130 1.303 1.00 84.44 98 ASP A CA 1
ATOM 763 C C . ASP A 1 98 ? -12.571 -0.336 1.236 1.00 84.44 98 ASP A C 1
ATOM 765 O O . ASP A 1 98 ? -13.041 -1.176 2.007 1.00 84.44 98 ASP A O 1
ATOM 769 N N . ILE A 1 99 ? -11.649 -0.635 0.328 1.00 88.00 99 ILE A N 1
ATOM 770 C CA . ILE A 1 99 ? -11.039 -1.956 0.238 1.00 88.00 99 ILE A CA 1
ATOM 771 C C . ILE A 1 99 ? -9.919 -2.034 1.267 1.00 88.00 99 ILE A C 1
ATOM 773 O O . ILE A 1 99 ? -8.991 -1.228 1.257 1.00 88.00 99 ILE A O 1
ATOM 777 N N . TRP A 1 100 ? -9.989 -3.019 2.151 1.00 92.94 100 TRP A N 1
ATOM 778 C CA . TRP A 1 100 ? -8.890 -3.412 3.018 1.00 92.94 100 TRP A CA 1
ATOM 779 C C . TRP A 1 100 ? -8.287 -4.711 2.511 1.00 92.94 100 TRP A C 1
ATOM 781 O O . TRP A 1 100 ? -8.962 -5.569 1.946 1.00 92.94 100 TRP A O 1
ATOM 791 N N . VAL A 1 101 ? -6.996 -4.871 2.746 1.00 94.38 101 VAL A N 1
ATOM 792 C CA . VAL A 1 101 ? -6.217 -6.011 2.289 1.00 94.38 101 VAL A CA 1
ATOM 793 C C . VAL A 1 101 ? -5.592 -6.692 3.488 1.00 94.38 101 VAL A C 1
ATOM 795 O O . VAL A 1 101 ? -4.876 -6.067 4.280 1.00 94.38 101 VAL A O 1
ATOM 798 N N . LYS A 1 102 ? -5.821 -8.000 3.617 1.00 93.69 102 LYS A N 1
ATOM 799 C CA . LYS A 1 102 ? -5.138 -8.782 4.645 1.00 93.69 102 LYS A CA 1
ATOM 800 C C . LYS A 1 102 ? -3.660 -8.923 4.285 1.00 93.69 102 LYS A C 1
ATOM 802 O O . LYS A 1 102 ? -3.316 -9.512 3.264 1.00 93.69 102 LYS A O 1
ATOM 807 N N . GLY A 1 103 ? -2.787 -8.408 5.146 1.00 92.56 103 GLY A N 1
ATOM 808 C CA . GLY A 1 103 ? -1.348 -8.457 4.929 1.00 92.56 103 GLY A CA 1
ATOM 809 C C . GLY A 1 103 ? -0.750 -9.848 5.140 1.00 92.56 103 GLY A C 1
ATOM 810 O O . GLY A 1 103 ? -1.210 -10.626 5.981 1.00 92.56 103 GLY A O 1
ATOM 811 N N . GLN A 1 104 ? 0.306 -10.143 4.384 1.00 92.12 104 GLN A N 1
ATOM 812 C CA . GLN A 1 104 ? 1.066 -11.390 4.459 1.00 92.12 104 GLN A CA 1
ATOM 813 C C . GLN A 1 104 ? 2.359 -11.166 5.244 1.00 92.12 104 GLN A C 1
ATOM 815 O O . GLN A 1 104 ? 3.159 -10.301 4.904 1.00 92.12 104 GLN A O 1
ATOM 820 N N . THR A 1 105 ? 2.611 -11.979 6.271 1.00 80.00 105 THR A N 1
ATOM 821 C CA . THR A 1 105 ? 3.804 -11.828 7.126 1.00 80.00 105 THR A CA 1
ATOM 822 C C . THR A 1 105 ? 5.118 -12.139 6.411 1.00 80.00 105 THR A C 1
ATOM 824 O O . THR A 1 105 ? 6.164 -11.667 6.837 1.00 80.00 105 THR A O 1
ATOM 827 N N . ASN A 1 106 ? 5.065 -12.935 5.340 1.00 84.06 106 ASN A N 1
ATOM 828 C CA . ASN A 1 106 ? 6.243 -13.415 4.614 1.00 84.06 106 ASN A CA 1
ATOM 829 C C . ASN A 1 106 ? 6.380 -12.779 3.225 1.00 84.06 106 ASN A C 1
ATOM 831 O O . ASN A 1 106 ? 7.230 -13.205 2.446 1.00 84.06 106 ASN A O 1
ATOM 835 N N . PHE A 1 107 ? 5.524 -11.813 2.880 1.00 91.12 107 PHE A N 1
ATOM 836 C CA . PHE A 1 107 ? 5.653 -11.128 1.605 1.00 91.12 107 PHE A CA 1
ATOM 837 C C . PHE A 1 107 ? 6.817 -10.144 1.669 1.00 91.12 107 PHE A C 1
ATOM 839 O O . PHE A 1 107 ? 6.830 -9.225 2.488 1.00 91.12 107 PHE A O 1
ATOM 846 N N . VAL A 1 108 ? 7.789 -10.350 0.787 1.00 90.19 108 VAL A N 1
ATOM 847 C CA . VAL A 1 108 ? 8.946 -9.477 0.623 1.00 90.19 108 VAL A CA 1
ATOM 848 C C . VAL A 1 108 ? 8.893 -8.911 -0.788 1.00 90.19 108 VAL A C 1
ATOM 850 O O . VAL A 1 108 ? 8.993 -9.652 -1.764 1.00 90.19 108 VAL A O 1
ATOM 853 N N . LEU A 1 109 ? 8.724 -7.594 -0.885 1.00 93.81 109 LEU A N 1
ATOM 854 C CA . LEU A 1 109 ? 8.861 -6.864 -2.139 1.00 93.81 109 LEU A CA 1
ATOM 855 C C . LEU A 1 109 ? 10.316 -6.402 -2.252 1.00 93.81 109 LEU A C 1
ATOM 857 O O . LEU A 1 109 ? 10.688 -5.389 -1.668 1.00 93.81 109 LEU A O 1
ATOM 861 N N . ASP A 1 110 ? 11.148 -7.175 -2.942 1.00 94.44 110 ASP A N 1
ATOM 862 C CA . ASP A 1 110 ? 12.557 -6.852 -3.180 1.00 94.44 110 ASP A CA 1
ATOM 863 C C . ASP A 1 110 ? 12.827 -6.500 -4.654 1.00 94.44 110 ASP A C 1
ATOM 865 O O . ASP A 1 110 ? 11.932 -6.518 -5.503 1.00 94.44 110 ASP A O 1
ATOM 869 N N . SER A 1 111 ? 14.083 -6.173 -4.978 1.00 94.00 111 SER A N 1
ATOM 870 C CA . SER A 1 111 ? 14.478 -5.832 -6.350 1.00 94.00 111 SER A CA 1
ATOM 871 C C . SER A 1 111 ? 14.293 -6.980 -7.341 1.00 94.00 111 SER A C 1
ATOM 873 O O . SER A 1 111 ? 14.176 -6.717 -8.536 1.00 94.00 111 SER A O 1
ATOM 875 N N . ALA A 1 112 ? 14.308 -8.238 -6.893 1.00 93.56 112 ALA A N 1
ATOM 876 C CA . ALA A 1 112 ? 14.079 -9.380 -7.772 1.00 93.56 112 ALA A CA 1
ATOM 877 C C . ALA A 1 112 ? 12.583 -9.544 -8.060 1.00 93.56 112 ALA A C 1
ATOM 879 O O . ALA A 1 112 ? 12.205 -9.766 -9.206 1.00 93.56 112 ALA A O 1
ATOM 880 N N . TYR A 1 113 ? 11.728 -9.362 -7.051 1.00 95.38 113 TYR A N 1
ATOM 881 C CA . TYR A 1 113 ? 10.281 -9.385 -7.212 1.00 95.38 113 TYR A CA 1
ATOM 882 C C . TYR A 1 113 ? 9.801 -8.240 -8.110 1.00 95.38 113 TYR A C 1
ATOM 884 O O . TYR A 1 113 ? 8.952 -8.466 -8.969 1.00 95.38 113 TYR A O 1
ATOM 892 N N . LEU A 1 114 ? 10.343 -7.031 -7.934 1.00 95.06 114 LEU A N 1
ATOM 893 C CA . LEU A 1 114 ? 9.975 -5.857 -8.729 1.00 95.06 114 LEU A CA 1
ATOM 894 C C . LEU A 1 114 ? 10.354 -5.990 -10.208 1.00 95.06 114 LEU A C 1
ATOM 896 O O . LEU A 1 114 ? 9.725 -5.351 -11.043 1.00 95.06 114 LEU A O 1
ATOM 900 N N . GLN A 1 115 ? 11.327 -6.826 -10.567 1.00 94.31 115 GLN A N 1
ATOM 901 C CA . GLN A 1 115 ? 11.611 -7.090 -11.975 1.00 94.31 115 GLN A CA 1
ATOM 902 C C . GLN A 1 115 ? 10.477 -7.933 -12.592 1.00 94.31 115 GLN A C 1
ATOM 904 O O . GLN A 1 115 ? 10.127 -8.989 -12.047 1.00 94.31 115 GLN A O 1
ATOM 909 N N . PRO A 1 116 ? 9.881 -7.491 -13.717 1.00 91.12 116 PRO A N 1
ATOM 910 C CA . PRO A 1 116 ? 8.910 -8.304 -14.439 1.00 91.12 116 PRO A CA 1
ATOM 911 C C . PRO A 1 116 ? 9.517 -9.647 -14.866 1.00 91.12 116 PRO A C 1
ATOM 913 O O . PRO A 1 116 ? 10.711 -9.747 -15.157 1.00 91.12 116 PRO A O 1
ATOM 916 N N . THR A 1 117 ? 8.691 -10.689 -14.923 1.00 91.94 117 THR A N 1
ATOM 917 C CA . THR A 1 117 ? 9.104 -12.050 -15.309 1.00 91.94 117 THR A CA 1
ATOM 918 C C . THR A 1 117 ? 9.550 -12.161 -16.767 1.00 91.94 117 THR A C 1
ATOM 920 O O . THR A 1 117 ? 10.273 -13.093 -17.118 1.00 91.94 117 THR A O 1
ATOM 923 N N . SER A 1 118 ? 9.144 -11.211 -17.610 1.00 91.25 118 SER A N 1
ATOM 924 C CA . SER A 1 118 ? 9.490 -11.127 -19.027 1.00 91.25 118 SER A CA 1
ATOM 925 C C . SER A 1 118 ? 9.865 -9.695 -19.408 1.00 91.25 118 SER A C 1
ATOM 927 O O . SER A 1 118 ? 9.325 -8.734 -18.868 1.00 91.25 118 SER A O 1
ATOM 929 N N . SER A 1 119 ? 10.736 -9.535 -20.407 1.00 88.31 119 SER A N 1
ATOM 930 C CA . SER A 1 119 ? 11.091 -8.222 -20.969 1.00 88.31 119 SER A CA 1
ATOM 931 C C . SER A 1 119 ? 9.933 -7.529 -21.698 1.00 88.31 119 SER A C 1
ATOM 933 O O . SER A 1 119 ? 10.016 -6.334 -21.982 1.00 88.31 119 SER A O 1
ATOM 935 N N . THR A 1 120 ? 8.866 -8.265 -22.015 1.00 87.12 120 THR A N 1
ATOM 936 C CA . THR A 1 120 ? 7.626 -7.725 -22.591 1.00 87.12 120 THR A CA 1
ATOM 937 C C . THR A 1 120 ? 6.610 -7.307 -21.531 1.00 87.12 120 THR A C 1
ATOM 939 O O . THR A 1 120 ? 5.566 -6.764 -21.887 1.00 87.12 120 THR A O 1
ATOM 942 N N . HIS A 1 121 ? 6.894 -7.549 -20.249 1.00 89.25 121 HIS A N 1
ATOM 943 C CA . HIS A 1 121 ? 5.979 -7.270 -19.150 1.00 89.25 121 HIS A CA 1
ATOM 944 C C . HIS A 1 121 ? 6.357 -6.003 -18.379 1.00 89.25 121 HIS A C 1
ATOM 946 O O . HIS A 1 121 ? 7.511 -5.569 -18.372 1.00 89.25 121 HIS A O 1
ATOM 952 N N . TYR A 1 122 ? 5.373 -5.430 -17.694 1.00 88.00 122 TYR A N 1
ATOM 953 C CA . TYR A 1 122 ? 5.541 -4.306 -16.777 1.00 88.00 122 TYR A CA 1
ATOM 954 C C . TYR A 1 122 ? 4.497 -4.360 -15.656 1.00 88.00 122 TYR A C 1
ATOM 956 O O . TYR A 1 122 ? 3.536 -5.121 -15.746 1.00 88.00 122 TYR A O 1
ATOM 964 N N . TRP A 1 123 ? 4.670 -3.561 -14.600 1.00 89.62 123 TRP A N 1
ATOM 965 C CA . TRP A 1 123 ? 3.665 -3.427 -13.539 1.00 89.62 123 TRP A CA 1
ATOM 966 C C . TRP A 1 123 ? 2.668 -2.329 -13.870 1.00 89.62 123 TRP A C 1
ATOM 968 O O . TRP A 1 123 ? 3.065 -1.186 -14.069 1.00 89.62 123 TRP A O 1
ATOM 978 N N . ASN A 1 124 ? 1.389 -2.662 -13.927 1.00 83.00 124 ASN A N 1
ATOM 979 C CA . ASN A 1 124 ? 0.296 -1.727 -14.126 1.00 83.00 124 ASN A CA 1
ATOM 980 C C . ASN A 1 124 ? -0.458 -1.505 -12.813 1.00 83.00 124 ASN A C 1
ATOM 982 O O . ASN A 1 124 ? -0.950 -2.465 -12.215 1.00 83.00 124 ASN A O 1
ATOM 986 N N . GLY A 1 125 ? -0.622 -0.242 -12.418 1.00 77.81 125 GLY A N 1
ATOM 987 C CA . GLY A 1 125 ? -1.441 0.108 -11.261 1.00 77.81 125 GLY A CA 1
ATOM 988 C C . GLY A 1 125 ? -2.933 0.062 -11.611 1.00 77.81 125 GLY A C 1
ATOM 989 O O . GLY A 1 125 ? -3.397 0.852 -12.436 1.00 77.81 125 GLY A O 1
ATOM 990 N N . GLU A 1 126 ? -3.699 -0.842 -10.995 1.00 66.94 126 GLU A N 1
ATOM 991 C CA . GLU A 1 126 ? -5.125 -1.064 -11.300 1.00 66.94 126 GLU A CA 1
ATOM 992 C C . GLU A 1 126 ? -6.047 -0.030 -10.636 1.00 66.94 126 GLU A C 1
ATOM 994 O O . GLU A 1 126 ? -7.077 0.343 -11.195 1.00 66.94 126 GLU A O 1
ATOM 999 N N . ILE A 1 127 ? -5.655 0.496 -9.472 1.00 58.03 127 ILE A N 1
ATOM 1000 C CA . ILE A 1 127 ? -6.329 1.624 -8.815 1.00 58.03 127 ILE A CA 1
ATOM 1001 C C . ILE A 1 127 ? -5.469 2.872 -9.029 1.00 58.03 127 ILE A C 1
ATOM 1003 O O . ILE A 1 127 ? -4.662 3.257 -8.192 1.00 58.03 127 ILE A O 1
ATOM 1007 N N . ASN A 1 128 ? -5.635 3.506 -10.190 1.00 47.84 128 ASN A N 1
ATOM 1008 C CA . ASN A 1 128 ? -4.966 4.757 -10.564 1.00 47.84 128 ASN A CA 1
ATOM 1009 C C . ASN A 1 128 ? -5.984 5.887 -10.788 1.00 47.84 128 ASN A C 1
ATOM 1011 O O . ASN A 1 128 ? -5.975 6.583 -11.803 1.00 47.84 128 ASN A O 1
ATOM 1015 N N . SER A 1 129 ? -6.880 6.100 -9.821 1.00 38.06 129 SER A N 1
ATOM 1016 C CA . SER A 1 129 ? -7.951 7.112 -9.885 1.00 38.06 129 SER A CA 1
ATOM 1017 C C . SER A 1 129 ? -7.470 8.574 -9.862 1.00 38.06 129 SER A C 1
ATOM 1019 O O . SER A 1 129 ? -8.282 9.494 -9.855 1.00 38.06 129 SER A O 1
ATOM 1021 N N . TRP A 1 130 ? -6.159 8.811 -9.843 1.00 42.97 130 TRP A N 1
ATOM 1022 C CA . TRP A 1 130 ? -5.553 10.118 -9.591 1.00 42.97 130 TRP A CA 1
ATOM 1023 C C . TRP A 1 130 ? -4.791 10.698 -10.777 1.00 42.97 130 TRP A C 1
ATOM 1025 O O . TRP A 1 130 ? -4.320 11.825 -10.661 1.00 42.97 130 TRP A O 1
ATOM 1035 N N . ILE A 1 131 ? -4.643 9.965 -11.885 1.00 46.03 131 ILE A N 1
ATOM 1036 C CA . ILE A 1 131 ? -4.123 10.550 -13.123 1.00 46.03 131 ILE A CA 1
ATOM 1037 C C . ILE A 1 131 ? -5.298 11.301 -13.763 1.00 46.03 131 ILE A C 1
ATOM 1039 O O . ILE A 1 131 ? -6.249 10.664 -14.229 1.00 46.03 131 ILE A O 1
ATOM 1043 N N . PRO A 1 132 ? -5.300 12.648 -13.767 1.00 40.25 132 PRO A N 1
ATOM 1044 C CA . PRO A 1 132 ? -6.386 13.396 -14.379 1.00 40.25 132 PRO A CA 1
ATOM 1045 C C . PRO A 1 132 ? -6.460 13.034 -15.868 1.00 40.25 132 PRO A C 1
ATOM 1047 O O . PRO A 1 132 ? -5.486 13.189 -16.604 1.00 40.25 132 PRO A O 1
ATOM 1050 N N . GLY A 1 133 ? -7.615 12.529 -16.311 1.00 39.59 133 GLY A N 1
ATOM 1051 C CA . GLY A 1 133 ? -7.852 12.173 -17.712 1.00 39.59 133 GLY A CA 1
ATOM 1052 C C . GLY A 1 133 ? -7.584 10.716 -18.100 1.00 39.59 133 GLY A C 1
ATOM 1053 O O . GLY A 1 133 ? -7.378 10.468 -19.286 1.00 39.59 133 GLY A O 1
ATOM 1054 N N . SER A 1 134 ? -7.600 9.766 -17.158 1.00 44.12 134 SER A N 1
ATOM 1055 C CA . SER A 1 134 ? -7.685 8.321 -17.463 1.00 44.12 134 SER A CA 1
ATOM 1056 C C . SER A 1 134 ? -9.041 7.903 -18.035 1.00 44.12 134 SER A C 1
ATOM 1058 O O . SER A 1 134 ? -9.160 6.818 -18.589 1.00 44.12 134 SER A O 1
ATOM 1060 N N . PHE A 1 135 ? -10.054 8.761 -17.914 1.00 47.66 135 PHE A N 1
ATOM 1061 C CA . PHE A 1 135 ? -11.391 8.547 -18.449 1.00 47.66 135 PHE A CA 1
ATOM 1062 C C . PHE A 1 135 ? -11.740 9.655 -19.443 1.00 47.66 135 PHE A C 1
ATOM 1064 O O . PHE A 1 135 ? -11.385 10.818 -19.229 1.00 47.66 135 PHE A O 1
ATOM 1071 N N . ASP A 1 136 ? -12.411 9.296 -20.534 1.00 51.38 136 ASP A N 1
ATOM 1072 C CA . ASP A 1 136 ? -12.973 10.257 -21.477 1.00 51.38 136 ASP A CA 1
ATOM 1073 C C . ASP A 1 136 ? -14.224 10.939 -20.893 1.00 51.38 136 ASP A C 1
ATOM 1075 O O . ASP A 1 136 ? -14.670 10.651 -19.779 1.00 51.38 136 ASP A O 1
ATOM 1079 N N . SER A 1 137 ? -14.824 11.856 -21.654 1.00 52.66 137 SER A N 1
ATOM 1080 C CA . SER A 1 137 ? -16.050 12.553 -21.242 1.00 52.66 137 SER A CA 1
ATOM 1081 C C . SER A 1 137 ? -17.253 11.628 -21.016 1.00 52.66 137 SER A C 1
ATOM 1083 O O . SER A 1 137 ? -18.260 12.078 -20.473 1.00 52.66 137 SER A O 1
ATOM 1085 N N . ASN A 1 138 ? -17.171 10.364 -21.437 1.00 51.19 138 ASN A N 1
ATOM 1086 C CA . ASN A 1 138 ? -18.205 9.347 -21.272 1.00 51.19 138 ASN A CA 1
ATOM 1087 C C . ASN A 1 138 ? -17.893 8.380 -20.116 1.00 51.19 138 ASN A C 1
ATOM 1089 O O . ASN A 1 138 ? -18.673 7.461 -19.872 1.00 51.19 138 ASN A O 1
ATOM 1093 N N . GLY A 1 139 ? -16.774 8.567 -19.407 1.00 49.06 139 GLY A N 1
ATOM 1094 C CA . GLY A 1 139 ? -16.338 7.672 -18.337 1.00 49.06 139 GLY A CA 1
ATOM 1095 C C . GLY A 1 139 ? -15.669 6.388 -18.837 1.00 49.06 139 GLY A C 1
ATOM 1096 O O . GLY A 1 139 ? -15.533 5.443 -18.061 1.00 49.06 139 GLY A O 1
ATOM 1097 N N . LEU A 1 140 ? -15.260 6.322 -20.108 1.00 48.78 140 LEU A N 1
ATOM 1098 C CA . LEU A 1 140 ? -14.527 5.185 -20.668 1.00 48.78 140 LEU A CA 1
ATOM 1099 C C . LEU A 1 140 ? -13.026 5.360 -20.453 1.00 48.78 140 LEU A C 1
ATOM 1101 O O . LEU A 1 140 ? -12.488 6.448 -20.649 1.00 48.78 140 LEU A O 1
ATOM 1105 N N . LEU A 1 141 ? -12.347 4.277 -20.069 1.00 49.16 141 LEU A N 1
ATOM 1106 C CA . LEU A 1 141 ? -10.898 4.262 -19.880 1.00 49.16 141 LEU A CA 1
ATOM 1107 C C . LEU A 1 141 ? -10.191 4.622 -21.198 1.00 49.16 141 LEU A C 1
ATOM 1109 O O . LEU A 1 141 ? -10.424 3.968 -22.211 1.00 49.16 141 LEU A O 1
ATOM 1113 N N . ILE A 1 142 ? -9.311 5.626 -21.179 1.00 52.00 142 ILE A N 1
ATOM 1114 C CA . ILE A 1 142 ? -8.497 6.022 -22.335 1.00 52.00 142 ILE A CA 1
ATOM 1115 C C . ILE A 1 142 ? -7.257 5.108 -22.405 1.00 52.00 142 ILE A C 1
ATOM 1117 O O . ILE A 1 142 ? -6.371 5.238 -21.555 1.00 52.00 142 ILE A O 1
ATOM 1121 N N . PRO A 1 143 ? -7.133 4.217 -23.412 1.00 42.09 143 PRO A N 1
ATOM 1122 C CA . PRO A 1 143 ? -6.046 3.230 -23.484 1.00 42.09 143 PRO A CA 1
ATOM 1123 C C . PRO A 1 143 ? -4.665 3.852 -23.733 1.00 42.09 143 PRO A C 1
ATOM 1125 O O . PRO A 1 143 ? -3.646 3.298 -23.351 1.00 42.09 143 PRO A O 1
ATOM 1128 N N . GLU A 1 144 ? -4.599 5.034 -24.343 1.00 43.94 144 GLU A N 1
ATOM 1129 C CA . GLU A 1 144 ? -3.334 5.721 -24.650 1.00 43.94 144 GLU A CA 1
ATOM 1130 C C . GLU A 1 144 ? -2.655 6.331 -23.412 1.00 43.94 144 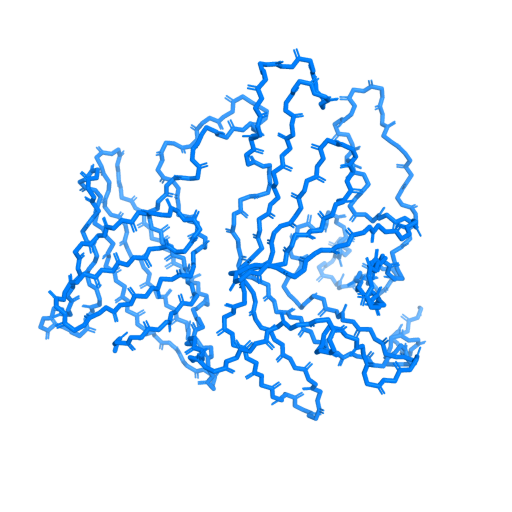GLU A C 1
ATOM 1132 O O . GLU A 1 144 ? -1.620 6.977 -23.525 1.00 43.94 144 GLU A O 1
ATOM 1137 N N . ARG A 1 145 ? -3.250 6.189 -22.223 1.00 49.62 145 ARG A N 1
ATOM 1138 C CA . ARG A 1 145 ? -2.756 6.775 -20.965 1.00 49.62 145 ARG A CA 1
ATOM 1139 C C . ARG A 1 145 ? -2.519 5.724 -19.888 1.00 49.62 145 ARG A C 1
ATOM 1141 O O . ARG A 1 145 ? -2.538 6.035 -18.698 1.00 49.62 145 ARG A O 1
ATOM 1148 N N . LEU A 1 146 ? -2.305 4.485 -20.318 1.00 52.62 146 LEU A N 1
ATOM 1149 C CA . LEU A 1 146 ? -1.894 3.395 -19.451 1.00 52.62 146 LEU A CA 1
ATOM 1150 C C . LEU A 1 146 ? -0.534 3.725 -18.866 1.00 52.62 146 LEU A C 1
ATOM 1152 O O . LEU A 1 146 ? 0.435 3.971 -19.576 1.00 52.62 146 LEU A O 1
ATOM 1156 N N . TRP A 1 147 ? -0.492 3.758 -17.547 1.00 68.88 147 TRP A N 1
ATOM 1157 C CA . TRP A 1 147 ? 0.710 4.043 -16.806 1.00 68.88 147 TRP A CA 1
ATOM 1158 C C . TRP A 1 147 ? 1.140 2.774 -16.105 1.00 68.88 147 TRP A C 1
ATOM 1160 O O . TRP A 1 147 ? 0.361 2.137 -15.396 1.00 68.88 147 TRP A O 1
ATOM 1170 N N . GLY A 1 148 ? 2.402 2.431 -16.291 1.00 77.25 148 GLY A N 1
ATOM 1171 C CA . GLY A 1 148 ? 3.009 1.358 -15.542 1.00 77.25 148 GLY A CA 1
ATOM 1172 C C . GLY A 1 148 ? 4.440 1.657 -15.159 1.00 77.25 148 GLY A C 1
ATOM 1173 O O . GLY A 1 148 ? 4.985 2.732 -15.433 1.00 77.25 148 GLY A O 1
ATOM 1174 N N . TRP A 1 149 ? 5.057 0.656 -14.559 1.00 84.75 149 TRP A N 1
ATOM 1175 C CA . TRP A 1 149 ? 6.399 0.709 -14.032 1.00 84.75 149 TRP A CA 1
ATOM 1176 C C . TRP A 1 149 ? 7.238 -0.397 -14.632 1.00 84.75 149 TRP A C 1
ATOM 1178 O O . TRP A 1 149 ? 6.911 -1.584 -14.535 1.00 84.75 149 TRP A O 1
ATOM 1188 N N . LEU A 1 150 ? 8.363 0.005 -15.202 1.00 88.81 150 LEU A N 1
ATOM 1189 C CA . LEU A 1 150 ? 9.401 -0.913 -15.618 1.00 88.81 150 LEU A CA 1
ATOM 1190 C C . LEU A 1 150 ? 10.579 -0.778 -14.660 1.00 88.81 150 LEU A C 1
ATOM 1192 O O . LEU A 1 150 ? 11.335 0.194 -14.717 1.00 88.81 150 LEU A O 1
ATOM 1196 N N . PHE A 1 151 ? 10.702 -1.753 -13.764 1.00 91.69 151 PHE A N 1
ATOM 1197 C CA . PHE A 1 151 ? 11.813 -1.849 -12.827 1.00 91.69 151 PHE A CA 1
ATOM 1198 C C . PHE A 1 151 ? 12.975 -2.628 -13.444 1.00 91.69 151 PHE A C 1
ATOM 1200 O O . PHE A 1 151 ? 12.800 -3.676 -14.068 1.00 91.69 151 PHE A O 1
ATOM 1207 N N . THR A 1 152 ? 14.177 -2.118 -13.218 1.00 90.50 152 THR A N 1
ATOM 1208 C CA . THR A 1 152 ? 15.435 -2.854 -13.334 1.00 90.50 152 THR A CA 1
ATOM 1209 C C . THR A 1 152 ? 15.910 -3.239 -11.932 1.00 90.50 152 THR A C 1
ATOM 1211 O O . THR A 1 152 ? 15.157 -3.143 -10.971 1.00 90.50 152 THR A O 1
ATOM 1214 N N . SER A 1 153 ? 17.168 -3.652 -11.776 1.00 89.50 153 SER A N 1
ATOM 1215 C CA . SER A 1 153 ? 17.746 -3.940 -10.459 1.00 89.50 153 SER A CA 1
ATOM 1216 C C . SER A 1 153 ? 17.957 -2.706 -9.566 1.00 89.50 153 SER A C 1
ATOM 1218 O O . SER A 1 153 ? 18.094 -2.873 -8.354 1.00 89.50 153 SER A O 1
ATOM 1220 N N . HIS A 1 154 ? 18.009 -1.495 -10.140 1.00 91.00 154 HIS A N 1
ATOM 1221 C CA . HIS A 1 154 ? 18.325 -0.255 -9.402 1.00 91.00 154 HIS A CA 1
ATOM 1222 C C . HIS A 1 154 ? 17.538 0.978 -9.866 1.00 91.00 154 HIS A C 1
ATOM 1224 O O . HIS A 1 154 ? 17.618 2.039 -9.243 1.00 91.00 154 HIS A O 1
ATOM 1230 N N . THR A 1 155 ? 16.822 0.876 -10.985 1.00 93.06 155 THR A N 1
ATOM 1231 C CA . THR A 1 155 ? 16.055 1.985 -11.551 1.00 93.06 155 THR A CA 1
ATOM 1232 C C . THR A 1 155 ? 14.626 1.576 -11.848 1.00 93.06 155 THR A C 1
ATOM 1234 O O . THR A 1 155 ? 14.335 0.403 -12.064 1.00 93.06 155 THR A O 1
ATOM 1237 N N . VAL A 1 156 ? 13.737 2.556 -11.865 1.00 90.31 156 VAL A N 1
ATOM 1238 C CA . VAL A 1 156 ? 12.357 2.418 -12.312 1.00 90.31 156 VAL A CA 1
ATOM 1239 C C . VAL A 1 156 ? 12.056 3.548 -13.279 1.00 90.31 156 VAL A C 1
ATOM 1241 O O . VAL A 1 156 ? 12.500 4.678 -13.087 1.00 90.31 156 VAL A O 1
ATOM 1244 N N . GLN A 1 157 ? 11.312 3.243 -14.329 1.00 85.00 157 GLN A N 1
ATOM 1245 C CA . GLN A 1 157 ? 10.801 4.244 -15.257 1.00 85.00 157 GLN A CA 1
ATOM 1246 C C . GLN A 1 157 ? 9.333 3.989 -15.541 1.00 85.00 157 GLN A C 1
ATOM 1248 O O . GLN A 1 157 ? 8.856 2.856 -15.409 1.00 85.00 157 GLN A O 1
ATOM 1253 N N . ASN A 1 158 ? 8.624 5.036 -15.948 1.00 79.31 158 ASN A N 1
ATOM 1254 C CA . ASN A 1 158 ? 7.266 4.856 -16.417 1.00 79.31 158 ASN A CA 1
ATOM 1255 C C . ASN A 1 158 ? 7.258 4.273 -17.826 1.00 79.31 158 ASN A C 1
ATOM 1257 O O . ASN A 1 158 ? 8.156 4.512 -18.633 1.00 79.31 158 ASN A O 1
ATOM 1261 N N . ILE A 1 159 ? 6.229 3.485 -18.102 1.00 74.00 159 ILE A N 1
ATOM 1262 C CA . ILE A 1 159 ? 5.983 2.889 -19.408 1.00 74.00 159 ILE A CA 1
ATOM 1263 C C . ILE A 1 159 ? 4.612 3.329 -19.907 1.00 74.00 159 ILE A C 1
ATOM 1265 O O . ILE A 1 159 ? 3.704 3.531 -19.102 1.00 74.00 159 ILE A O 1
ATOM 1269 N N . ASP A 1 160 ? 4.519 3.527 -21.222 1.00 63.97 160 ASP A N 1
ATOM 1270 C CA . ASP A 1 160 ? 3.299 3.840 -21.978 1.00 63.97 160 ASP A CA 1
ATOM 1271 C C . ASP A 1 160 ? 2.535 5.110 -21.528 1.00 63.97 160 ASP A C 1
ATOM 1273 O O . ASP A 1 160 ? 1.481 5.446 -22.062 1.00 63.97 160 ASP A O 1
ATOM 1277 N N . GLY A 1 161 ? 3.137 5.917 -20.647 1.00 54.09 161 GLY A N 1
ATOM 1278 C CA . GLY A 1 161 ? 2.683 7.268 -20.354 1.00 54.09 161 GLY A CA 1
ATOM 1279 C C . GLY A 1 161 ? 3.035 8.211 -21.502 1.00 54.09 161 GLY A C 1
ATOM 1280 O O . GLY A 1 161 ? 4.208 8.493 -21.754 1.00 54.09 161 GLY A O 1
ATOM 1281 N N . VAL A 1 162 ? 2.025 8.726 -22.202 1.00 46.47 162 VAL A N 1
ATOM 1282 C CA . VAL A 1 162 ? 2.225 9.837 -23.140 1.00 46.47 162 VAL A CA 1
ATOM 1283 C C . VAL A 1 162 ? 2.854 10.996 -22.371 1.00 46.47 162 VAL A C 1
ATOM 1285 O O . VAL A 1 162 ? 2.398 11.336 -21.278 1.00 46.47 162 VAL A O 1
ATOM 1288 N N . ALA A 1 163 ? 3.903 11.595 -22.941 1.00 44.75 163 ALA A N 1
ATOM 1289 C CA . ALA A 1 163 ? 4.524 12.799 -22.408 1.00 44.75 163 ALA A CA 1
ATOM 1290 C C . ALA A 1 163 ? 3.444 13.871 -22.218 1.00 44.75 163 ALA A C 1
ATOM 1292 O O . ALA A 1 163 ? 2.939 14.453 -23.181 1.00 44.75 163 ALA A O 1
ATOM 1293 N N . TRP A 1 164 ? 3.050 14.090 -20.967 1.00 43.91 164 TRP A N 1
ATOM 1294 C CA . TRP A 1 164 ? 2.144 15.166 -20.614 1.00 43.91 164 TRP A CA 1
ATOM 1295 C C . TRP A 1 164 ? 2.854 16.492 -20.941 1.00 43.91 164 TRP A C 1
ATOM 1297 O O . TRP A 1 164 ? 4.042 16.661 -20.653 1.00 43.91 164 TRP A O 1
ATOM 1307 N N . GLN A 1 165 ? 2.177 17.385 -21.670 1.00 40.31 165 GLN A N 1
ATOM 1308 C CA . GLN A 1 165 ? 2.785 18.637 -22.128 1.00 40.31 165 GLN A CA 1
ATOM 1309 C C . GLN A 1 165 ? 3.068 19.543 -20.933 1.00 40.31 165 GLN A C 1
ATOM 1311 O O . GLN A 1 165 ? 2.231 19.649 -20.052 1.00 40.31 165 GLN A O 1
ATOM 1316 N N . GLY A 1 166 ? 4.256 20.156 -20.922 1.00 37.56 166 GLY A N 1
ATOM 1317 C CA . GLY A 1 166 ? 4.856 20.780 -19.742 1.00 37.56 166 GLY A CA 1
ATOM 1318 C C . GLY A 1 166 ? 3.991 21.809 -18.996 1.00 37.56 166 GLY A C 1
ATOM 1319 O O . GLY A 1 166 ? 3.043 22.359 -19.556 1.00 37.56 166 GLY A O 1
ATOM 1320 N N . PRO A 1 167 ? 4.348 22.087 -17.729 1.00 40.03 167 PRO A N 1
ATOM 1321 C CA . PRO A 1 167 ? 3.567 22.933 -16.837 1.00 40.03 167 PRO A CA 1
ATOM 1322 C C . PRO A 1 167 ? 3.460 24.375 -17.347 1.00 40.03 167 PRO A C 1
ATOM 1324 O O . PRO A 1 167 ? 4.389 24.934 -17.933 1.00 40.03 167 PRO A O 1
ATOM 1327 N N . ASP A 1 168 ?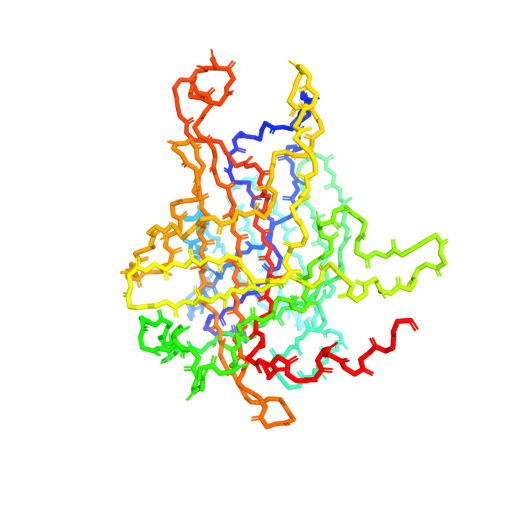 2.324 24.997 -17.058 1.00 46.75 168 ASP A N 1
ATOM 1328 C CA . ASP A 1 168 ? 2.143 26.441 -17.085 1.00 46.75 168 ASP A CA 1
ATOM 1329 C C . ASP A 1 168 ? 3.065 27.147 -16.076 1.00 46.75 168 ASP A C 1
ATOM 1331 O O . ASP A 1 168 ? 3.638 26.546 -15.166 1.00 46.75 168 ASP A O 1
ATOM 1335 N N . GLN A 1 169 ? 3.226 28.462 -16.247 1.00 39.41 169 GLN A N 1
ATOM 1336 C CA . GLN A 1 169 ? 4.210 29.286 -15.524 1.00 39.41 169 GLN A CA 1
ATOM 1337 C C . GLN A 1 169 ? 4.042 29.280 -13.993 1.00 39.41 169 GLN A C 1
ATOM 1339 O O . GLN A 1 169 ? 4.954 29.697 -13.283 1.00 39.41 169 GLN A O 1
ATOM 1344 N N . ASN A 1 170 ? 2.905 28.789 -13.494 1.00 41.53 170 ASN A N 1
ATOM 1345 C CA . ASN A 1 170 ? 2.569 28.733 -12.075 1.00 41.53 170 ASN A CA 1
ATOM 1346 C C . ASN A 1 170 ? 2.689 27.318 -11.479 1.00 41.53 170 ASN A C 1
ATOM 1348 O O . ASN A 1 170 ? 2.418 27.144 -10.295 1.00 41.53 170 ASN A O 1
ATOM 1352 N N . GLY A 1 171 ? 3.073 26.304 -12.268 1.00 40.00 171 GLY A N 1
ATOM 1353 C CA . GLY A 1 171 ? 3.255 24.928 -11.789 1.00 40.00 171 GLY A CA 1
ATOM 1354 C C . GLY A 1 171 ? 1.970 24.233 -11.315 1.00 40.00 171 GLY A C 1
ATOM 1355 O O . GLY A 1 171 ? 2.057 23.193 -10.659 1.00 40.00 171 GLY A O 1
ATOM 1356 N N . LEU A 1 172 ? 0.799 24.800 -11.633 1.00 45.06 172 LEU A N 1
ATOM 1357 C CA . LEU A 1 172 ? -0.524 24.314 -11.216 1.00 45.06 172 LEU A CA 1
ATOM 1358 C C . LEU A 1 172 ? -1.093 23.287 -12.197 1.00 45.06 172 LEU A C 1
ATOM 1360 O O . LEU A 1 172 ? -1.887 22.426 -11.821 1.00 45.06 172 LEU A O 1
ATOM 1364 N N . SER A 1 173 ? -0.650 23.320 -13.451 1.00 45.94 173 SER A N 1
ATOM 1365 C CA . SER A 1 173 ? -0.903 22.229 -14.382 1.00 45.94 173 SER A CA 1
ATOM 1366 C C . SER A 1 173 ? 0.138 21.114 -14.156 1.00 45.94 173 SER A C 1
ATOM 1368 O O . SER A 1 173 ? 1.318 21.230 -14.473 1.00 45.94 173 SER A O 1
ATOM 1370 N N . SER A 1 174 ? -0.330 20.052 -13.497 1.00 42.59 174 SER A N 1
ATOM 1371 C CA . SER A 1 174 ? 0.213 18.687 -13.375 1.00 42.59 174 SER A CA 1
ATOM 1372 C C . SER A 1 174 ? 1.735 18.518 -13.508 1.00 42.59 174 SER A C 1
ATOM 1374 O O . SER A 1 174 ? 2.251 18.138 -14.550 1.00 42.59 174 SER A O 1
ATOM 1376 N N . ILE A 1 175 ? 2.471 18.673 -12.406 1.00 47.59 175 ILE A N 1
ATOM 1377 C CA . ILE A 1 175 ? 3.865 18.207 -12.296 1.00 47.59 175 ILE A CA 1
ATOM 1378 C C . ILE A 1 175 ? 3.958 16.760 -12.798 1.00 47.59 175 ILE A C 1
ATOM 1380 O O . ILE A 1 175 ? 3.469 15.852 -12.120 1.00 47.59 175 ILE A O 1
ATOM 1384 N N . ASN A 1 176 ? 4.559 16.589 -13.984 1.00 48.22 176 ASN A N 1
ATOM 1385 C CA . ASN A 1 176 ? 4.635 15.364 -14.783 1.00 48.22 176 ASN A CA 1
ATOM 1386 C C . ASN A 1 176 ? 4.531 14.094 -13.934 1.00 48.22 176 ASN A C 1
ATOM 1388 O O . ASN A 1 176 ? 5.515 13.626 -13.358 1.00 48.22 176 ASN A O 1
ATOM 1392 N N . PHE A 1 177 ? 3.310 13.559 -13.822 1.00 49.97 177 PHE A N 1
ATOM 1393 C CA . PHE A 1 177 ? 3.009 12.292 -13.140 1.00 49.97 177 PHE A CA 1
ATOM 1394 C C . PHE A 1 177 ? 3.706 11.097 -13.789 1.00 49.97 177 PHE A C 1
ATOM 1396 O O . PHE A 1 177 ? 3.934 10.083 -13.133 1.00 49.97 177 PHE A O 1
ATOM 1403 N N . VAL A 1 178 ? 4.117 11.291 -15.039 1.00 55.34 178 VAL A N 1
ATOM 1404 C CA . VAL A 1 178 ? 4.914 10.392 -15.857 1.00 55.34 178 VAL A CA 1
ATOM 1405 C C . VAL A 1 178 ? 6.310 10.987 -16.005 1.00 55.34 178 VAL A C 1
ATOM 1407 O O . VAL A 1 178 ? 6.461 12.082 -16.546 1.00 55.34 178 VAL A O 1
ATOM 1410 N N . LEU A 1 179 ? 7.332 10.273 -15.549 1.00 56.88 179 LEU A N 1
ATOM 1411 C CA . LEU A 1 179 ? 8.714 10.579 -15.902 1.00 56.88 179 LEU A CA 1
ATOM 1412 C C . LEU A 1 179 ? 9.103 9.754 -17.119 1.00 56.88 179 LEU A C 1
ATOM 1414 O O . LEU A 1 179 ? 8.920 8.538 -17.127 1.00 56.88 179 LEU A O 1
ATOM 1418 N N . SER A 1 180 ? 9.645 10.419 -18.138 1.00 60.03 180 SER A N 1
ATOM 1419 C CA . SER A 1 180 ? 10.213 9.732 -19.299 1.00 60.03 180 SER A CA 1
ATOM 1420 C C . SER A 1 180 ? 11.513 9.011 -18.954 1.00 60.03 180 SER A C 1
ATOM 1422 O O . SER A 1 180 ? 11.805 7.968 -19.532 1.00 60.03 180 SER A O 1
ATOM 1424 N N . ASP A 1 181 ? 12.284 9.564 -18.016 1.00 75.38 181 ASP A N 1
ATOM 1425 C CA . ASP A 1 181 ? 13.620 9.084 -17.691 1.00 75.38 181 ASP A CA 1
ATOM 1426 C C . ASP A 1 181 ? 13.583 8.159 -16.475 1.00 75.38 181 ASP A C 1
ATOM 1428 O O . ASP A 1 181 ? 12.841 8.381 -15.513 1.00 75.38 181 ASP A O 1
ATOM 1432 N N . ALA A 1 182 ? 14.423 7.126 -16.506 1.00 86.56 182 ALA A N 1
ATOM 1433 C CA . ALA A 1 182 ? 14.572 6.215 -15.387 1.00 86.56 182 ALA A CA 1
ATOM 1434 C C . ALA A 1 182 ? 15.142 6.927 -14.157 1.00 86.56 182 ALA A C 1
ATOM 1436 O O . ALA A 1 182 ? 16.162 7.615 -14.227 1.00 86.56 182 ALA A O 1
ATOM 1437 N N . VAL A 1 183 ? 14.512 6.691 -13.011 1.00 88.38 183 VAL A N 1
ATOM 1438 C CA . VAL A 1 183 ? 14.941 7.195 -11.708 1.00 88.38 183 VAL A CA 1
ATOM 1439 C C . VAL A 1 183 ? 15.434 6.065 -10.825 1.00 88.38 183 VAL A C 1
ATOM 1441 O O . VAL A 1 183 ? 15.069 4.905 -11.013 1.00 88.38 183 VAL A O 1
ATOM 1444 N N . SER A 1 184 ? 16.279 6.385 -9.849 1.00 93.69 184 SER A N 1
ATOM 1445 C CA . SER A 1 184 ? 16.739 5.390 -8.884 1.00 93.69 184 SER A CA 1
ATOM 1446 C C . SER A 1 184 ? 15.639 5.031 -7.887 1.00 93.69 184 SER A C 1
ATOM 1448 O O . SER A 1 184 ? 14.818 5.869 -7.500 1.00 93.69 184 SER A O 1
ATOM 1450 N N . TYR A 1 185 ? 15.669 3.789 -7.416 1.00 95.25 185 TYR A N 1
ATOM 1451 C CA . TYR A 1 185 ? 14.882 3.362 -6.266 1.00 95.25 185 TYR A CA 1
ATOM 1452 C C . TYR A 1 185 ? 15.749 2.570 -5.285 1.00 95.25 185 TYR A C 1
ATOM 1454 O O . TYR A 1 185 ? 16.839 2.104 -5.625 1.00 95.25 185 TYR A O 1
ATOM 1462 N N . GLN A 1 186 ? 15.272 2.441 -4.052 1.00 95.88 186 GLN A N 1
ATOM 1463 C CA . GLN A 1 186 ? 15.934 1.706 -2.982 1.00 95.88 186 GLN A CA 1
ATOM 1464 C C . GLN A 1 186 ? 14.926 0.796 -2.284 1.00 95.88 186 GLN A C 1
ATOM 1466 O O . GLN A 1 186 ? 13.813 1.213 -1.971 1.00 95.88 186 GLN A O 1
ATOM 1471 N N . VAL A 1 187 ? 15.326 -0.450 -2.030 1.00 95.25 187 VAL A N 1
ATOM 1472 C CA . VAL A 1 187 ? 14.560 -1.391 -1.206 1.00 95.25 187 VAL A CA 1
ATOM 1473 C C . VAL A 1 187 ? 15.003 -1.206 0.241 1.00 95.25 187 VAL A C 1
ATOM 1475 O O . VAL A 1 187 ? 16.122 -1.566 0.607 1.00 95.25 187 VAL A O 1
ATOM 1478 N N . GLY A 1 188 ? 14.140 -0.615 1.058 1.00 92.06 188 GLY A N 1
ATOM 1479 C CA . GLY A 1 188 ? 14.324 -0.510 2.498 1.00 92.06 188 GLY A CA 1
ATOM 1480 C C . GLY A 1 188 ? 13.788 -1.736 3.239 1.00 92.06 188 GLY A C 1
ATOM 1481 O O . GLY A 1 188 ? 13.135 -2.610 2.674 1.00 92.06 188 GLY A O 1
ATOM 1482 N N . ALA A 1 189 ? 14.013 -1.777 4.554 1.00 88.00 189 ALA A N 1
ATOM 1483 C CA . ALA A 1 189 ? 13.482 -2.845 5.409 1.00 88.00 189 ALA A CA 1
ATOM 1484 C C . ALA A 1 189 ? 11.942 -2.859 5.466 1.00 88.00 189 ALA A C 1
ATOM 1486 O O . ALA A 1 189 ? 11.334 -3.884 5.762 1.00 88.00 189 ALA A O 1
ATOM 1487 N N . GLN A 1 190 ? 11.314 -1.706 5.228 1.00 86.31 190 GLN A N 1
ATOM 1488 C CA . GLN A 1 190 ? 9.875 -1.519 5.389 1.00 86.31 190 GLN A CA 1
ATOM 1489 C C . GLN A 1 190 ? 9.169 -1.051 4.115 1.00 86.31 190 GLN A C 1
ATOM 1491 O O . GLN A 1 190 ? 7.984 -1.343 3.952 1.00 86.31 190 GLN A O 1
ATOM 1496 N N . ASN A 1 191 ? 9.855 -0.336 3.230 1.00 92.81 191 ASN A N 1
ATOM 1497 C CA . ASN A 1 191 ? 9.261 0.271 2.048 1.00 92.81 191 ASN A CA 1
ATOM 1498 C C . ASN A 1 191 ? 10.231 0.257 0.864 1.00 92.81 191 ASN A C 1
ATOM 1500 O O . ASN A 1 191 ? 11.420 -0.016 1.021 1.00 92.81 191 ASN A O 1
ATOM 1504 N N . ILE A 1 192 ? 9.700 0.560 -0.314 1.00 95.12 192 ILE A N 1
ATOM 1505 C CA . ILE A 1 192 ? 10.483 0.955 -1.480 1.00 95.12 192 ILE A CA 1
ATOM 1506 C C . ILE A 1 192 ? 10.472 2.477 -1.546 1.00 95.12 192 ILE A C 1
ATOM 1508 O O . ILE A 1 192 ? 9.394 3.070 -1.557 1.00 95.12 192 ILE A O 1
ATOM 1512 N N . GLU A 1 193 ? 11.644 3.100 -1.614 1.00 94.88 193 GLU A N 1
ATOM 1513 C CA . GLU A 1 193 ? 11.795 4.535 -1.863 1.00 94.88 193 GLU A CA 1
ATOM 1514 C C . GLU A 1 193 ? 12.137 4.757 -3.339 1.00 94.88 193 GLU A C 1
ATOM 1516 O O . GLU A 1 193 ? 13.145 4.252 -3.828 1.00 94.88 193 GLU A O 1
ATOM 1521 N N . ILE A 1 194 ? 11.315 5.525 -4.051 1.00 92.19 194 ILE A N 1
ATOM 1522 C CA . ILE A 1 194 ? 11.511 5.895 -5.455 1.00 92.19 194 ILE A CA 1
ATOM 1523 C C . ILE A 1 194 ? 11.851 7.389 -5.522 1.00 92.19 194 ILE A C 1
ATOM 1525 O O . ILE A 1 194 ? 11.042 8.242 -5.135 1.00 92.19 194 ILE A O 1
ATOM 1529 N N . ASN A 1 195 ? 13.033 7.716 -6.053 1.00 89.12 195 ASN A N 1
ATOM 1530 C CA . ASN A 1 195 ? 13.534 9.088 -6.177 1.00 89.12 195 ASN A CA 1
ATOM 1531 C C . ASN A 1 195 ? 12.947 9.779 -7.410 1.00 89.12 195 ASN A C 1
ATOM 1533 O O . ASN A 1 195 ? 13.631 9.976 -8.411 1.00 89.12 195 ASN A O 1
ATOM 1537 N N . ARG A 1 196 ? 11.660 10.123 -7.346 1.00 82.31 196 ARG A N 1
ATOM 1538 C CA . ARG A 1 196 ? 10.895 10.635 -8.488 1.00 82.31 196 ARG A CA 1
ATOM 1539 C C . ARG A 1 196 ? 11.501 11.929 -9.056 1.00 82.31 196 ARG A C 1
ATOM 1541 O O . ARG A 1 196 ? 11.826 11.997 -10.232 1.00 82.31 196 ARG A O 1
ATOM 1548 N N . LEU A 1 197 ? 11.669 12.965 -8.243 1.00 80.44 197 LEU A N 1
ATOM 1549 C CA . LEU A 1 197 ? 12.286 14.234 -8.657 1.00 80.44 197 LEU A CA 1
ATOM 1550 C C . LEU A 1 197 ? 13.314 14.664 -7.606 1.00 80.44 197 LEU A C 1
ATOM 1552 O O . LEU A 1 197 ? 13.231 14.200 -6.469 1.00 80.44 197 LEU A O 1
ATOM 1556 N N . PRO A 1 198 ? 14.226 15.609 -7.911 1.00 82.44 198 PRO A N 1
ATOM 1557 C CA . PRO A 1 198 ? 15.161 16.145 -6.914 1.00 82.44 198 PRO A CA 1
ATOM 1558 C C . PRO A 1 198 ? 14.494 16.673 -5.632 1.00 82.44 198 PRO A C 1
ATOM 1560 O O . PRO A 1 198 ? 15.145 16.768 -4.599 1.00 82.44 198 PRO A O 1
ATOM 1563 N N . PHE A 1 199 ? 13.201 17.003 -5.705 1.00 80.00 199 PHE A N 1
ATOM 1564 C CA . PHE A 1 199 ? 12.379 17.485 -4.598 1.00 80.00 199 PHE A CA 1
ATOM 1565 C C . PHE A 1 199 ? 11.219 16.546 -4.229 1.00 80.00 199 PHE A C 1
ATOM 1567 O O . PHE A 1 199 ? 10.424 16.912 -3.373 1.00 80.00 199 PHE A O 1
ATOM 1574 N N . ALA A 1 200 ? 11.049 15.387 -4.878 1.00 81.88 200 ALA A N 1
ATOM 1575 C CA . ALA A 1 200 ? 9.886 14.519 -4.664 1.00 81.88 200 ALA A CA 1
ATOM 1576 C C . ALA A 1 200 ? 10.275 13.046 -4.540 1.00 81.88 200 ALA A C 1
ATOM 1578 O O . ALA A 1 200 ? 10.976 12.503 -5.398 1.00 81.88 200 ALA A O 1
ATOM 1579 N N . LYS A 1 201 ? 9.744 12.387 -3.511 1.00 87.31 201 LYS A N 1
ATOM 1580 C CA . LYS A 1 201 ? 9.961 10.968 -3.227 1.00 87.31 201 LYS A CA 1
ATOM 1581 C C . LYS A 1 201 ? 8.638 10.241 -3.098 1.00 87.31 201 LYS A C 1
ATOM 1583 O O . LYS A 1 201 ? 7.692 10.758 -2.507 1.00 87.31 201 LYS A O 1
ATOM 1588 N N . ARG A 1 202 ? 8.589 9.022 -3.625 1.00 88.25 202 ARG A N 1
ATOM 1589 C CA . ARG A 1 202 ? 7.439 8.132 -3.493 1.00 88.25 202 ARG A CA 1
ATOM 1590 C C . ARG A 1 202 ? 7.825 6.911 -2.682 1.00 88.25 202 ARG A C 1
ATOM 1592 O O . ARG A 1 202 ? 8.888 6.339 -2.905 1.00 88.25 202 ARG A O 1
ATOM 1599 N N . PHE A 1 203 ? 6.948 6.519 -1.771 1.00 91.00 203 PHE A N 1
ATOM 1600 C CA . PHE A 1 203 ? 7.168 5.391 -0.882 1.00 91.00 203 PHE A CA 1
ATOM 1601 C C . PHE A 1 203 ? 6.095 4.340 -1.104 1.00 91.00 203 PHE A C 1
ATOM 1603 O O . PHE A 1 203 ? 4.907 4.664 -1.091 1.00 91.00 203 PHE A O 1
ATOM 1610 N N . TRP A 1 204 ? 6.515 3.092 -1.284 1.00 93.25 204 TRP A N 1
ATOM 1611 C CA . TRP A 1 204 ? 5.626 1.939 -1.393 1.00 93.25 204 TRP A CA 1
ATOM 1612 C C . TRP A 1 204 ? 5.799 1.022 -0.195 1.00 93.25 204 TRP A C 1
ATOM 1614 O O . TRP A 1 204 ? 6.884 0.495 0.039 1.00 93.25 204 TRP A O 1
ATOM 1624 N N . TYR A 1 205 ? 4.720 0.799 0.541 1.00 93.69 205 TYR A N 1
ATOM 1625 C CA . TYR A 1 205 ? 4.676 -0.053 1.721 1.00 93.69 205 TYR A CA 1
ATOM 1626 C C . TYR A 1 205 ? 3.979 -1.367 1.358 1.00 93.69 205 TYR A C 1
ATOM 1628 O O . TYR A 1 205 ? 2.761 -1.370 1.188 1.00 93.69 205 TYR A O 1
ATOM 1636 N N . PRO A 1 206 ? 4.715 -2.485 1.230 1.00 94.81 206 PRO A N 1
ATOM 1637 C CA . PRO A 1 206 ? 4.140 -3.762 0.813 1.00 94.81 206 PRO A CA 1
ATOM 1638 C C . PRO A 1 206 ? 3.1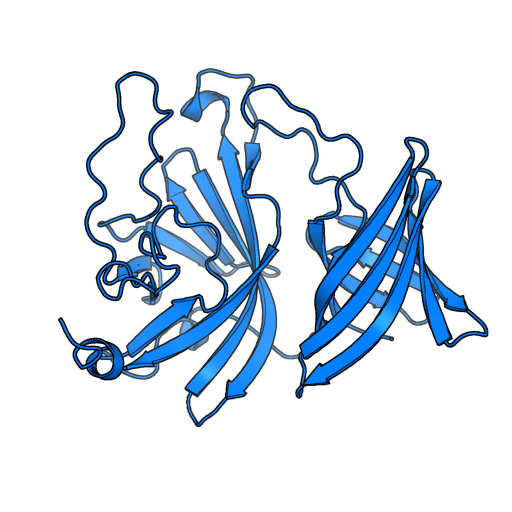31 -4.295 1.832 1.00 94.81 206 PRO A C 1
ATOM 1640 O O . PRO A 1 206 ? 3.385 -4.234 3.040 1.00 94.81 206 PRO A O 1
ATOM 1643 N N . ILE A 1 207 ? 2.021 -4.849 1.335 1.00 95.31 207 ILE A N 1
ATOM 1644 C CA . ILE A 1 207 ? 0.962 -5.467 2.144 1.00 95.31 207 ILE A CA 1
ATOM 1645 C C . ILE A 1 207 ? 0.898 -6.977 1.880 1.00 95.31 207 ILE A C 1
ATOM 1647 O O . ILE A 1 207 ? 1.041 -7.782 2.802 1.00 95.31 207 ILE A O 1
ATOM 1651 N N . ALA A 1 208 ? 0.661 -7.366 0.626 1.00 95.56 208 ALA A N 1
ATOM 1652 C CA . ALA A 1 208 ? 0.440 -8.751 0.216 1.00 95.56 208 ALA A CA 1
ATOM 1653 C C . ALA A 1 208 ? 0.731 -8.947 -1.278 1.00 95.56 208 ALA A C 1
ATOM 1655 O O . ALA A 1 208 ? 0.790 -7.984 -2.042 1.00 95.56 208 ALA A O 1
ATOM 1656 N N . SER A 1 209 ? 0.848 -10.206 -1.695 1.00 95.38 209 SER A N 1
ATOM 1657 C CA . SER A 1 209 ? 0.891 -10.620 -3.099 1.00 95.38 209 SER A CA 1
ATOM 1658 C C . SER A 1 209 ? -0.030 -11.806 -3.366 1.00 95.38 209 SER A C 1
ATOM 1660 O O . SER A 1 209 ? -0.370 -12.572 -2.461 1.00 95.38 209 SER A O 1
ATOM 1662 N N . THR A 1 210 ? -0.449 -11.959 -4.616 1.00 93.81 210 THR A N 1
ATOM 1663 C CA . THR A 1 210 ? -1.272 -13.079 -5.073 1.00 93.81 210 THR A CA 1
ATOM 1664 C C . THR A 1 210 ? -1.110 -13.288 -6.579 1.00 93.81 210 THR A C 1
ATOM 1666 O O . THR A 1 210 ? -0.393 -12.546 -7.251 1.00 93.81 210 THR A O 1
ATOM 1669 N N . ILE A 1 211 ? -1.804 -14.293 -7.109 1.00 92.25 211 ILE A N 1
ATOM 1670 C CA . ILE A 1 211 ? -2.004 -14.490 -8.542 1.00 92.25 211 ILE A CA 1
ATOM 1671 C C . ILE A 1 211 ? -3.488 -14.281 -8.859 1.00 92.25 211 ILE A C 1
ATOM 1673 O O . ILE A 1 211 ? -4.341 -14.928 -8.250 1.00 92.25 211 ILE A O 1
ATOM 1677 N N . ILE A 1 212 ? -3.804 -13.416 -9.824 1.00 86.81 212 ILE A N 1
ATOM 1678 C CA . ILE A 1 212 ? -5.173 -13.217 -10.329 1.00 86.81 212 ILE A CA 1
ATOM 1679 C C . ILE A 1 212 ? -5.154 -13.492 -11.827 1.00 86.81 212 ILE A C 1
ATOM 1681 O O . ILE A 1 212 ? -4.414 -12.838 -12.549 1.00 86.81 212 ILE A O 1
ATOM 1685 N N . ASN A 1 213 ? -5.969 -14.439 -12.298 1.00 86.62 213 ASN A N 1
ATOM 1686 C CA . ASN A 1 213 ? -6.049 -14.830 -13.715 1.00 86.62 213 ASN A CA 1
ATOM 1687 C C . ASN A 1 213 ? -4.708 -15.258 -14.347 1.00 86.62 213 ASN A C 1
ATOM 1689 O O . ASN A 1 213 ? -4.544 -15.181 -15.557 1.00 86.62 213 ASN A O 1
ATOM 1693 N N . GLY A 1 214 ? -3.765 -15.750 -13.538 1.00 89.56 214 GLY A N 1
ATOM 1694 C CA . GLY A 1 214 ? -2.426 -16.148 -13.989 1.00 89.56 214 GLY A CA 1
ATOM 1695 C C . GLY A 1 214 ? -1.371 -15.044 -13.884 1.00 89.56 214 GLY A C 1
ATOM 1696 O O . GLY A 1 214 ? -0.184 -15.357 -13.931 1.00 89.56 214 GLY A O 1
ATOM 1697 N N . ASP A 1 215 ? -1.778 -13.798 -13.641 1.00 90.38 215 ASP A N 1
ATOM 1698 C CA . ASP A 1 215 ? -0.864 -12.665 -13.506 1.00 90.38 215 ASP A CA 1
ATOM 1699 C C . ASP A 1 215 ? -0.409 -12.477 -12.061 1.00 90.38 215 ASP A C 1
ATOM 1701 O O . ASP A 1 215 ? -1.186 -12.650 -11.114 1.00 90.38 215 ASP A O 1
ATOM 1705 N N . ARG A 1 216 ? 0.848 -12.058 -11.890 1.00 94.69 216 ARG A N 1
ATOM 1706 C CA . ARG A 1 216 ? 1.379 -11.649 -10.588 1.00 94.69 216 ARG A CA 1
ATOM 1707 C C . ARG A 1 216 ? 0.739 -10.333 -10.174 1.00 94.69 216 ARG A C 1
ATOM 1709 O O . ARG A 1 216 ? 0.742 -9.378 -10.940 1.00 94.69 216 ARG A O 1
ATOM 1716 N N . VAL A 1 217 ? 0.234 -10.279 -8.948 1.00 92.38 217 VAL A N 1
ATOM 1717 C CA . VAL A 1 217 ? -0.372 -9.077 -8.373 1.00 92.38 217 VAL A CA 1
ATOM 1718 C C . VAL A 1 217 ? 0.221 -8.826 -6.998 1.00 92.38 217 VAL A C 1
ATOM 1720 O O . VAL A 1 217 ? 0.417 -9.761 -6.216 1.00 92.38 217 VAL A O 1
ATOM 1723 N N . PHE A 1 218 ? 0.505 -7.570 -6.680 1.00 94.81 218 PHE A N 1
ATOM 1724 C CA . PHE A 1 218 ? 0.834 -7.169 -5.321 1.00 94.81 218 PHE A CA 1
ATOM 1725 C C . PHE A 1 218 ? 0.103 -5.901 -4.901 1.00 94.81 218 PHE A C 1
ATOM 1727 O O . PHE A 1 218 ? -0.337 -5.100 -5.718 1.00 94.81 218 PHE A O 1
ATOM 1734 N N . TYR A 1 219 ? -0.017 -5.743 -3.591 1.00 93.62 219 TYR A N 1
ATOM 1735 C CA . TYR A 1 219 ? -0.740 -4.662 -2.946 1.00 93.62 219 TYR A CA 1
ATOM 1736 C C . TYR A 1 219 ? 0.244 -3.860 -2.112 1.00 93.62 219 TYR A C 1
ATOM 1738 O O . TYR A 1 219 ? 1.020 -4.424 -1.327 1.00 93.62 219 TYR A O 1
ATOM 1746 N N . ILE A 1 220 ? 0.191 -2.545 -2.265 1.00 93.38 220 ILE A N 1
ATOM 1747 C CA . ILE A 1 220 ? 0.986 -1.590 -1.500 1.00 93.38 220 ILE A CA 1
ATOM 1748 C C . I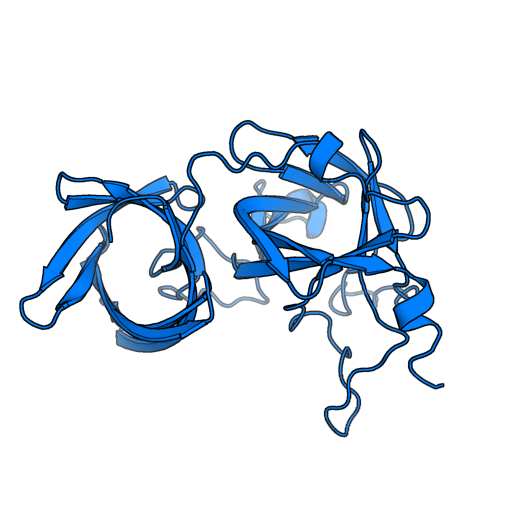LE A 1 220 ? 0.082 -0.504 -0.937 1.00 93.38 220 ILE A C 1
ATOM 1750 O O . ILE A 1 220 ? -0.975 -0.211 -1.490 1.00 93.38 220 ILE A O 1
ATOM 1754 N N . VAL A 1 221 ? 0.542 0.148 0.123 1.00 91.06 221 VAL A N 1
ATOM 1755 C CA . VAL A 1 221 ? 0.153 1.532 0.371 1.00 91.06 221 VAL A CA 1
ATOM 1756 C C . VAL A 1 221 ? 1.207 2.446 -0.249 1.00 91.06 221 VAL A C 1
ATOM 1758 O O . VAL A 1 221 ? 2.399 2.270 -0.006 1.00 91.06 221 VAL A O 1
ATOM 1761 N N . GLU A 1 222 ? 0.789 3.407 -1.065 1.00 88.12 222 GLU A N 1
ATOM 1762 C CA . GLU A 1 222 ? 1.647 4.414 -1.690 1.00 88.12 222 GLU A CA 1
ATOM 1763 C C . GLU A 1 222 ? 1.435 5.773 -1.026 1.00 88.12 222 GLU A C 1
ATOM 1765 O O . GLU A 1 222 ? 0.289 6.175 -0.857 1.00 88.12 222 GLU A O 1
ATOM 1770 N N . ARG A 1 223 ? 2.518 6.514 -0.754 1.00 84.88 223 ARG A N 1
ATOM 1771 C CA . ARG A 1 223 ? 2.477 7.962 -0.471 1.00 84.88 223 ARG A CA 1
ATOM 1772 C C . ARG A 1 223 ? 3.535 8.714 -1.275 1.00 84.88 223 ARG A C 1
ATOM 1774 O O . ARG A 1 223 ? 4.557 8.136 -1.652 1.00 84.88 223 ARG A O 1
ATOM 1781 N N . GLU A 1 224 ? 3.324 10.010 -1.495 1.00 83.44 224 GLU A N 1
ATOM 1782 C CA . GLU A 1 224 ? 4.344 10.901 -2.063 1.00 83.44 224 GLU A CA 1
ATOM 1783 C C . GLU A 1 224 ? 4.608 12.081 -1.140 1.00 83.44 224 GLU A C 1
ATOM 1785 O O . GLU A 1 224 ? 3.685 12.788 -0.732 1.00 83.44 224 GLU A O 1
ATOM 1790 N N . GLU A 1 225 ? 5.887 12.327 -0.890 1.00 83.38 225 GLU A N 1
ATOM 1791 C CA . GLU A 1 225 ? 6.368 13.474 -0.139 1.00 83.38 225 GLU A CA 1
ATOM 1792 C C . GLU A 1 225 ? 7.169 14.405 -1.046 1.00 83.38 225 GLU A C 1
ATOM 1794 O O . GLU A 1 225 ? 7.869 13.966 -1.967 1.00 83.38 225 GLU A O 1
ATOM 1799 N N . ARG A 1 226 ? 7.091 15.706 -0.763 1.00 82.31 226 ARG A N 1
ATOM 1800 C CA . ARG A 1 226 ? 7.832 16.739 -1.486 1.00 82.31 226 ARG A CA 1
ATOM 1801 C C . ARG A 1 226 ? 8.550 17.674 -0.540 1.00 82.31 226 ARG A C 1
ATOM 1803 O O . ARG A 1 226 ? 7.944 18.180 0.401 1.00 82.31 226 ARG A O 1
ATOM 1810 N N . ASP A 1 227 ? 9.811 17.944 -0.838 1.00 83.38 227 ASP A N 1
ATOM 1811 C CA . ASP A 1 227 ? 10.587 18.983 -0.179 1.00 83.38 227 ASP A CA 1
ATOM 1812 C C . ASP A 1 227 ? 10.010 20.352 -0.556 1.00 83.38 227 ASP A C 1
ATOM 1814 O O . ASP A 1 227 ? 10.080 20.779 -1.710 1.00 83.38 227 ASP A O 1
ATOM 1818 N N . ALA A 1 228 ? 9.417 21.039 0.419 1.00 74.81 228 ALA A N 1
ATOM 1819 C CA . ALA A 1 228 ? 8.767 22.325 0.196 1.00 74.81 228 ALA A CA 1
ATOM 1820 C C . ALA A 1 228 ? 9.738 23.447 -0.180 1.00 74.81 228 ALA A C 1
ATOM 1822 O O . ALA A 1 228 ? 9.371 24.341 -0.948 1.00 74.81 228 ALA A O 1
ATOM 1823 N N . GLN A 1 229 ? 10.971 23.403 0.327 1.00 81.50 229 GLN A N 1
ATOM 1824 C CA . GLN A 1 229 ? 11.985 24.402 0.015 1.00 81.50 229 GLN A CA 1
ATOM 1825 C C . GLN A 1 229 ? 12.402 24.287 -1.451 1.00 81.50 229 GLN A C 1
ATOM 1827 O O . GLN A 1 229 ? 12.450 25.294 -2.158 1.00 81.50 229 GLN A O 1
ATOM 1832 N N . LEU A 1 230 ? 12.666 23.066 -1.916 1.00 78.88 230 LEU A N 1
ATOM 1833 C CA . LEU A 1 230 ? 13.075 22.821 -3.299 1.00 78.88 230 LEU A CA 1
ATOM 1834 C C . LEU A 1 230 ? 11.912 22.929 -4.291 1.00 78.88 230 LEU A C 1
ATOM 1836 O O . LEU A 1 230 ? 12.134 23.283 -5.447 1.00 78.88 230 LEU A O 1
ATOM 1840 N N . TRP A 1 231 ? 10.688 22.630 -3.857 1.00 70.94 231 TRP A N 1
ATOM 1841 C CA . TRP A 1 231 ? 9.514 22.651 -4.724 1.00 70.94 231 TRP A CA 1
ATOM 1842 C C . TRP A 1 231 ? 8.946 24.064 -4.927 1.00 70.94 231 TRP A C 1
ATOM 1844 O O . TRP A 1 231 ? 8.681 24.444 -6.066 1.00 70.94 231 TRP A O 1
ATOM 1854 N N . PHE A 1 232 ? 8.768 24.849 -3.856 1.00 71.69 232 PHE A N 1
ATOM 1855 C CA . PHE A 1 232 ? 8.114 26.167 -3.925 1.00 71.69 232 PHE A CA 1
ATOM 1856 C C . PHE A 1 232 ? 8.747 27.242 -3.023 1.00 71.69 232 PHE A C 1
ATOM 1858 O O . PHE A 1 232 ? 8.119 28.259 -2.735 1.00 71.69 232 PHE A O 1
ATOM 1865 N N . GLY A 1 233 ? 9.988 27.046 -2.560 1.00 72.69 233 GLY A N 1
ATOM 1866 C CA . GLY A 1 233 ? 10.670 28.013 -1.689 1.00 72.69 233 GLY A CA 1
ATOM 1867 C C . GLY A 1 233 ? 10.056 28.125 -0.289 1.00 72.69 233 GLY A C 1
ATOM 1868 O O . GLY A 1 233 ? 10.236 29.141 0.383 1.00 72.69 233 GLY A O 1
ATOM 1869 N N . GLY A 1 234 ? 9.311 27.102 0.141 1.00 73.12 234 GLY A N 1
ATOM 1870 C CA . GLY A 1 234 ? 8.707 27.022 1.466 1.00 73.12 234 GLY A CA 1
ATOM 1871 C C . GLY A 1 234 ? 9.720 26.772 2.587 1.00 73.12 234 GLY A C 1
ATOM 1872 O O . GLY A 1 234 ? 10.936 26.785 2.392 1.00 73.12 234 GLY A O 1
ATOM 1873 N N . GLN A 1 235 ? 9.206 26.532 3.795 1.00 76.38 235 GLN A N 1
ATOM 1874 C CA . GLN A 1 235 ? 10.052 26.140 4.924 1.00 76.38 235 GLN A CA 1
ATOM 1875 C C . GLN A 1 235 ? 10.712 24.775 4.659 1.00 76.38 235 GLN A C 1
ATOM 1877 O O . GLN A 1 235 ? 10.050 23.904 4.090 1.00 76.38 235 GLN A O 1
ATOM 1882 N N . PRO A 1 236 ? 11.973 24.565 5.085 1.00 79.00 236 PRO A N 1
ATOM 1883 C CA . PRO A 1 236 ? 12.651 23.281 4.930 1.00 79.00 236 PRO A CA 1
ATOM 1884 C C . PRO A 1 236 ? 11.847 22.129 5.539 1.00 79.00 236 PRO A C 1
ATOM 1886 O O . PRO A 1 236 ? 11.386 22.223 6.679 1.00 79.00 236 PRO A O 1
ATOM 1889 N N . GLY A 1 237 ? 11.712 21.038 4.786 1.00 74.50 237 GLY A N 1
ATOM 1890 C CA . GLY A 1 237 ? 10.995 19.840 5.212 1.00 74.50 237 GLY A CA 1
ATOM 1891 C C . GLY A 1 237 ? 10.206 19.186 4.082 1.00 74.50 237 GLY A C 1
ATOM 1892 O O . GLY A 1 237 ? 9.818 19.836 3.109 1.00 74.50 237 GLY A O 1
ATOM 1893 N N . TYR A 1 238 ? 9.971 17.884 4.233 1.00 74.69 238 TYR A N 1
ATOM 1894 C CA . TYR A 1 238 ? 9.094 17.124 3.353 1.00 74.69 238 TYR A CA 1
ATOM 1895 C C . TYR A 1 238 ? 7.648 17.242 3.833 1.00 74.69 238 TYR A C 1
ATOM 1897 O O . TYR A 1 238 ? 7.359 17.033 5.010 1.00 74.69 238 TYR A O 1
ATOM 1905 N N . ASN A 1 239 ? 6.749 17.567 2.908 1.00 73.12 239 ASN A N 1
ATOM 1906 C CA . ASN A 1 239 ? 5.309 17.572 3.129 1.00 73.12 239 ASN A CA 1
ATOM 1907 C C . ASN A 1 239 ? 4.658 16.477 2.287 1.00 73.12 239 ASN A C 1
ATOM 1909 O O . ASN A 1 239 ? 5.028 16.273 1.127 1.00 73.12 239 ASN A O 1
ATOM 1913 N N . THR A 1 240 ? 3.644 15.822 2.842 1.00 72.75 240 THR A N 1
ATOM 1914 C CA . THR A 1 240 ? 2.810 14.876 2.098 1.00 72.75 240 THR A CA 1
ATOM 1915 C C . THR A 1 240 ? 2.051 15.614 0.996 1.00 72.75 240 THR A C 1
ATOM 1917 O O . THR A 1 240 ? 1.271 16.528 1.277 1.00 72.75 240 THR A O 1
ATOM 1920 N N . PHE A 1 241 ? 2.282 15.212 -0.255 1.00 70.38 241 PHE A N 1
ATOM 1921 C CA . PHE A 1 241 ? 1.623 15.771 -1.437 1.00 70.38 241 PHE A CA 1
ATOM 1922 C C . PHE A 1 241 ? 0.518 14.850 -1.959 1.00 70.38 241 PHE A C 1
ATOM 1924 O O . PHE A 1 241 ? -0.606 15.295 -2.179 1.00 70.38 241 PHE A O 1
ATOM 1931 N N . ILE A 1 242 ? 0.819 13.558 -2.122 1.00 71.62 242 ILE A N 1
ATOM 1932 C CA . ILE A 1 242 ? -0.203 12.537 -2.371 1.00 71.62 242 ILE A CA 1
ATOM 1933 C C . ILE A 1 242 ? -0.471 11.852 -1.029 1.00 71.62 242 ILE A C 1
ATOM 1935 O O . ILE A 1 242 ? 0.470 11.260 -0.489 1.00 71.62 242 ILE A O 1
ATOM 1939 N N . PRO A 1 243 ? -1.704 11.926 -0.487 1.00 72.75 243 PRO A N 1
ATOM 1940 C CA . PRO A 1 243 ? -2.047 11.218 0.738 1.00 72.75 243 PRO A CA 1
ATOM 1941 C C . PRO A 1 243 ? -1.910 9.715 0.523 1.00 72.75 243 PRO A C 1
ATOM 1943 O O . PRO A 1 243 ? -2.162 9.217 -0.580 1.00 72.75 243 PRO A O 1
ATOM 1946 N N . SER A 1 244 ? -1.535 8.998 1.576 1.00 81.69 244 SER A N 1
ATOM 1947 C CA . SER A 1 244 ? -1.411 7.551 1.476 1.00 81.69 244 SER A CA 1
ATOM 1948 C C . SER A 1 244 ? -2.706 6.851 1.065 1.00 81.69 244 SER A C 1
ATOM 1950 O O . SER A 1 244 ? -3.812 7.172 1.516 1.00 81.69 244 SER A O 1
ATOM 1952 N N . ARG A 1 245 ? -2.549 5.870 0.178 1.00 81.31 245 ARG A N 1
ATOM 1953 C CA . ARG A 1 245 ? -3.639 5.112 -0.451 1.00 81.31 245 ARG A CA 1
ATOM 1954 C C . ARG A 1 245 ? -3.197 3.705 -0.815 1.00 81.31 245 ARG A C 1
ATOM 1956 O O . ARG A 1 245 ? -2.011 3.472 -1.030 1.00 81.31 245 ARG A O 1
ATOM 1963 N N . ILE A 1 246 ? -4.147 2.788 -0.945 1.00 85.88 246 ILE A N 1
ATOM 1964 C CA . ILE A 1 246 ? -3.865 1.435 -1.429 1.00 85.88 246 ILE A CA 1
ATOM 1965 C C . ILE A 1 246 ? -3.774 1.455 -2.955 1.00 85.88 246 ILE A C 1
ATOM 1967 O O . ILE A 1 246 ? -4.712 1.891 -3.619 1.00 85.88 246 ILE A O 1
ATOM 1971 N N . ASN A 1 247 ? -2.672 0.934 -3.490 1.00 85.62 247 ASN A N 1
ATOM 1972 C CA . ASN A 1 247 ? -2.520 0.628 -4.908 1.00 85.62 247 ASN A CA 1
ATOM 1973 C C . ASN A 1 247 ? -2.372 -0.887 -5.095 1.00 85.62 247 ASN A C 1
ATOM 1975 O O . ASN A 1 247 ? -1.787 -1.592 -4.265 1.00 85.62 247 ASN A O 1
ATOM 1979 N N . ILE A 1 248 ? -2.895 -1.362 -6.221 1.00 87.12 248 ILE A N 1
ATOM 1980 C CA . ILE A 1 248 ? -2.799 -2.746 -6.682 1.00 87.12 248 ILE A CA 1
ATOM 1981 C C . ILE A 1 248 ? -1.950 -2.718 -7.943 1.00 87.12 248 ILE A C 1
ATOM 1983 O O . ILE A 1 248 ? -2.294 -2.009 -8.883 1.00 87.12 248 ILE A O 1
ATOM 1987 N N . GLU A 1 249 ? -0.858 -3.464 -7.959 1.00 90.19 249 GLU A N 1
ATOM 1988 C CA . GLU A 1 249 ? 0.078 -3.523 -9.075 1.00 90.19 249 GLU A CA 1
ATOM 1989 C C . GLU A 1 249 ? 0.010 -4.918 -9.694 1.00 90.19 249 GLU A C 1
ATOM 1991 O O . GLU A 1 249 ? 0.313 -5.920 -9.037 1.00 90.19 249 GLU A O 1
ATOM 1996 N N . ARG A 1 250 ? -0.401 -4.988 -10.961 1.00 90.44 250 ARG A N 1
ATOM 1997 C CA . ARG A 1 250 ? -0.494 -6.226 -11.741 1.00 90.44 250 ARG A CA 1
ATOM 1998 C C . ARG A 1 250 ? 0.612 -6.277 -12.775 1.00 90.44 250 ARG A C 1
ATOM 2000 O O . ARG A 1 250 ? 0.788 -5.336 -13.541 1.00 90.44 250 ARG A O 1
ATOM 2007 N N . GLU A 1 251 ? 1.320 -7.392 -12.847 1.00 92.19 251 GLU A N 1
ATOM 2008 C CA . GLU A 1 251 ? 2.237 -7.643 -13.947 1.00 92.19 251 GLU A CA 1
ATOM 2009 C C . GLU A 1 251 ? 1.443 -8.002 -15.200 1.00 92.19 251 GLU A C 1
ATOM 2011 O O . GLU A 1 251 ? 0.667 -8.954 -15.199 1.00 92.19 251 GLU A O 1
ATOM 2016 N N . VAL A 1 252 ? 1.642 -7.243 -16.269 1.00 86.38 252 VAL A N 1
ATOM 2017 C CA . VAL A 1 252 ? 0.877 -7.366 -17.509 1.00 86.38 252 VAL A CA 1
ATOM 2018 C C . VAL A 1 252 ? 1.808 -7.473 -18.707 1.00 86.38 252 VAL A C 1
ATOM 2020 O O . VAL A 1 252 ? 2.852 -6.820 -18.751 1.00 86.38 252 VAL A O 1
ATOM 2023 N N . ASP A 1 253 ? 1.413 -8.264 -19.705 1.00 86.56 253 ASP A N 1
ATOM 2024 C CA . ASP A 1 253 ? 2.054 -8.251 -21.019 1.00 86.56 253 ASP A CA 1
ATOM 2025 C C . ASP A 1 253 ? 1.658 -6.979 -21.773 1.00 86.56 253 ASP A C 1
ATOM 2027 O O . ASP A 1 253 ? 0.472 -6.679 -21.950 1.00 86.56 253 ASP A O 1
ATOM 2031 N N . ARG A 1 254 ? 2.650 -6.254 -22.288 1.00 79.19 254 ARG A N 1
ATOM 2032 C CA . ARG A 1 254 ? 2.444 -5.098 -23.161 1.00 79.19 254 ARG A CA 1
ATOM 2033 C C . ARG A 1 254 ? 1.566 -5.417 -24.373 1.00 79.19 254 ARG A C 1
ATOM 2035 O O . ARG A 1 254 ? 0.814 -4.551 -24.824 1.00 79.19 254 ARG A O 1
ATOM 2042 N N . ALA A 1 255 ? 1.599 -6.649 -24.882 1.00 76.81 255 ALA A N 1
ATOM 2043 C CA . ALA A 1 255 ? 0.746 -7.064 -25.994 1.00 76.81 255 ALA A CA 1
ATOM 2044 C C . ALA A 1 255 ? -0.760 -6.994 -25.664 1.00 76.81 255 ALA A C 1
ATOM 2046 O O . ALA A 1 255 ? -1.562 -6.687 -26.554 1.00 76.81 255 ALA A O 1
ATOM 2047 N N . ASN A 1 256 ? -1.153 -7.192 -24.398 1.00 71.06 256 ASN A N 1
ATOM 2048 C CA . ASN A 1 256 ? -2.558 -7.123 -23.974 1.00 71.06 256 ASN A CA 1
ATOM 2049 C C . ASN A 1 256 ? -3.156 -5.725 -24.174 1.00 71.06 256 ASN A C 1
ATOM 2051 O O . ASN A 1 256 ? -4.352 -5.598 -24.423 1.00 71.06 256 ASN A O 1
ATOM 2055 N N . TYR A 1 257 ? -2.323 -4.684 -24.148 1.00 62.66 257 TYR A N 1
ATOM 2056 C CA . TYR A 1 257 ? -2.759 -3.300 -24.308 1.00 62.66 257 TYR A CA 1
ATOM 2057 C C . TYR A 1 257 ? -2.637 -2.764 -25.733 1.00 62.66 257 TYR A C 1
ATOM 2059 O O . TYR A 1 257 ? -3.354 -1.839 -26.101 1.00 62.66 257 TYR A O 1
ATOM 2067 N N . THR A 1 258 ? -1.830 -3.396 -26.589 1.00 51.28 258 THR A N 1
ATOM 2068 C CA . THR A 1 258 ? -1.789 -3.052 -28.024 1.00 51.28 258 THR A CA 1
ATOM 2069 C C . THR A 1 258 ? -3.059 -3.434 -28.797 1.00 51.28 258 THR A C 1
ATOM 2071 O O . THR A 1 258 ? -3.250 -2.957 -29.914 1.00 51.28 258 THR A O 1
ATOM 2074 N N . ASN A 1 259 ? -3.932 -4.262 -28.206 1.00 38.44 259 ASN A N 1
ATOM 2075 C CA . ASN A 1 259 ? -5.171 -4.759 -28.817 1.00 38.44 259 ASN A CA 1
ATOM 2076 C C . ASN A 1 259 ? -6.455 -4.142 -28.231 1.00 38.44 259 ASN A C 1
ATOM 2078 O O . ASN A 1 259 ? -7.550 -4.476 -28.686 1.00 38.44 259 ASN A O 1
ATOM 2082 N N . VAL A 1 260 ? -6.347 -3.240 -27.249 1.00 40.66 260 VAL A N 1
ATOM 2083 C CA . VAL A 1 260 ? -7.485 -2.428 -26.800 1.00 40.66 260 VAL A CA 1
ATOM 2084 C C . VAL A 1 260 ? -7.635 -1.314 -27.835 1.00 40.66 260 VAL A C 1
ATOM 2086 O O . VAL A 1 260 ? -6.815 -0.406 -27.901 1.00 40.66 260 VAL A O 1
ATOM 2089 N N . ALA A 1 261 ? -8.594 -1.502 -28.739 1.00 30.94 261 ALA A N 1
ATOM 2090 C CA . ALA A 1 261 ? -8.739 -0.783 -29.999 1.00 30.94 261 ALA A CA 1
ATOM 2091 C C . ALA A 1 261 ? -8.528 0.743 -29.908 1.00 30.94 261 ALA A C 1
ATOM 2093 O O . ALA A 1 261 ? -9.039 1.402 -29.004 1.00 30.94 261 ALA A O 1
ATOM 2094 N N . ARG A 1 262 ? -7.798 1.257 -30.906 1.00 36.16 262 ARG A N 1
ATOM 2095 C CA . ARG A 1 262 ? -7.801 2.664 -31.330 1.00 36.16 262 ARG A CA 1
ATOM 2096 C C . ARG A 1 262 ? -9.180 3.088 -31.827 1.00 36.16 262 ARG A C 1
ATOM 2098 O O . ARG A 1 262 ? -9.846 2.228 -32.453 1.00 36.16 262 ARG A O 1
#

Radius of gyration: 19.16 Å; chains: 1; bounding box: 40×45×55 Å

Secondary structure (DSSP, 8-state):
--EEEEEEES---SSB-STT---TT--EEEEEEEPTTSEEEETTT--EEEEEE-TTS-EEEE-TTS-EEEEEEEEEETTEEEEEEEEEETTEEEEEEEEEEEPPTT----HHHHS-SSTTEEEEES--TTSTTSB-TTS-B-GGG--EEEE-SSEEEEES---PPPPPTTS-S---SS-SS-EEEEE-SS-EEEEEETTEEEEEEEEEEEEETTEEEEEEEEEEEEEHHHHHS-SSSEEEEEEEEEEEEEEEEHHHHHTS--

Foldseek 3Di:
DAAKKWDKDWDDLPAADDPPDDPPTDIFIFIWGQDPVQWIATPRRRFIWGWDQDPVRWIWTAGPQRKIKTKDFPDDDPQWTFIKIWIQHPVGIDIDTDIMGAFDPPDADALVNQAFPDPQKWKFWPPPVPPPPCADPVRHGDLQQGWTWHGDSFKIFIPSHDFDPDDDPVNPPDPGPHDHDIFTWDRDPAWIWTCPDPFKIKTWGWGDWDADPNWTKTKTWMWMWGQCCVPPNDDGDIHTHGGTDMIMITMDRNVVSVPPPD

Sequence (262 aa):
MLGLWGGQYNYSEGKRAYDDYIYPTTSYADVIMFDSNGLANGKISDITANWQVNNAGQLVIQYPNGAVQTSEIIDQLGLEYGVFSQFSTPEGEFATYDIWVKGQTNFVLDSAYLQPTSSTHYWNGEINSWIPGSFDSNGLLIPERLWGWLFTSHTVQNIDGVAWQGPDQNGLSSINFVLSDAVSYQVGAQNIEINRLPFAKRFWYPIASTIINGDRVFYIVEREERDAQLWFGGQPGYNTFIPSRINIEREVDRANYTNVAR